Protein AF-A0A1S3X161-F1 (afdb_monomer)

pLDDT: mean 75.36, std 17.98, range [30.59, 94.25]

Foldseek 3Di:
DPVVVVVVVPDDDDDDPPCCVVVVVLVVQVVVLVVLLVLLLVLQLVLCCVPDPPDDPVRSVVSNVVSVCVSVVVVVVLLVPQQQPPFADAPALVVLLCLLQVLLVVLLCCVPPDPDDVSVLSNSLSVSSVVLSSCVSNSVHPVQGPVSSVLSSVLSVCLNPDDPPVVSNVVSSVVSNVVSVVCSVPDDDDDTDDRPVVVVVVPDDD

Mean predicted aligned error: 11.26 Å

Structure (mmCIF, N/CA/C/O backbone):
data_AF-A0A1S3X161-F1
#
_entry.id   AF-A0A1S3X161-F1
#
loop_
_atom_site.group_PDB
_atom_site.id
_atom_site.type_symbol
_atom_site.label_atom_id
_atom_site.label_alt_id
_atom_site.label_comp_id
_atom_site.label_asym_id
_atom_site.label_entity_id
_atom_site.label_seq_id
_atom_site.pdbx_PDB_ins_code
_atom_site.Cartn_x
_atom_site.Cartn_y
_atom_site.Cartn_z
_atom_site.occupancy
_atom_site.B_iso_or_equiv
_atom_site.auth_seq_id
_atom_site.auth_comp_id
_atom_site.auth_asym_id
_atom_site.auth_atom_id
_atom_site.pdbx_PDB_model_num
ATOM 1 N N . MET A 1 1 ? 29.535 29.433 -10.823 1.00 41.53 1 MET A N 1
ATOM 2 C CA . MET A 1 1 ? 29.197 28.005 -11.031 1.00 41.53 1 MET A CA 1
ATOM 3 C C . MET A 1 1 ? 28.028 27.567 -10.133 1.00 41.53 1 MET A C 1
ATOM 5 O O . MET A 1 1 ? 28.176 26.655 -9.339 1.00 41.53 1 MET A O 1
ATOM 9 N N . ALA A 1 2 ? 26.859 28.208 -10.240 1.00 42.84 2 ALA A N 1
ATOM 10 C CA . ALA A 1 2 ? 25.646 27.792 -9.507 1.00 42.84 2 ALA A CA 1
ATOM 11 C C . ALA A 1 2 ? 24.353 27.949 -10.335 1.00 42.84 2 ALA A C 1
ATOM 13 O O . ALA A 1 2 ? 23.351 27.307 -10.055 1.00 42.84 2 ALA A O 1
ATOM 14 N N . VAL A 1 3 ? 24.389 28.734 -11.419 1.00 33.84 3 VAL A N 1
ATOM 15 C CA . VAL A 1 3 ? 23.220 28.986 -12.283 1.00 33.84 3 VAL A CA 1
ATOM 16 C C . VAL A 1 3 ? 22.979 27.852 -13.297 1.00 33.84 3 VAL A C 1
ATOM 18 O O . VAL A 1 3 ? 21.854 27.638 -13.737 1.00 33.84 3 VAL A O 1
ATOM 21 N N . VAL A 1 4 ? 24.003 27.050 -13.617 1.00 39.00 4 VAL A N 1
ATOM 22 C CA . VAL A 1 4 ? 23.892 25.947 -14.595 1.00 39.00 4 VAL A CA 1
ATOM 23 C C . VAL A 1 4 ? 23.071 24.760 -14.056 1.00 39.00 4 VAL A C 1
ATOM 25 O O . VAL A 1 4 ? 22.460 24.041 -14.843 1.00 39.00 4 VAL A O 1
ATOM 28 N N . SER A 1 5 ? 22.976 24.579 -12.731 1.00 45.62 5 SER A N 1
ATOM 29 C CA . SER A 1 5 ? 22.183 23.485 -12.138 1.00 45.62 5 SER A CA 1
ATOM 30 C C . SER A 1 5 ? 20.674 23.718 -12.193 1.00 45.62 5 SER A C 1
ATOM 32 O O . SER A 1 5 ? 19.928 22.755 -12.325 1.00 45.62 5 SER A O 1
ATOM 34 N N . ILE A 1 6 ? 20.206 24.970 -12.164 1.00 40.47 6 ILE A N 1
ATOM 35 C CA . ILE A 1 6 ? 18.762 25.259 -12.219 1.00 40.47 6 ILE A CA 1
ATOM 36 C C . ILE A 1 6 ? 18.231 25.085 -13.651 1.00 40.47 6 ILE A C 1
ATOM 38 O O . ILE A 1 6 ? 17.115 24.621 -13.851 1.00 40.47 6 ILE A O 1
ATOM 42 N N . LEU A 1 7 ? 19.056 25.342 -14.671 1.00 31.25 7 LEU A N 1
ATOM 43 C CA . LEU A 1 7 ? 18.681 25.111 -16.071 1.00 31.25 7 LEU A CA 1
ATOM 44 C C . LEU A 1 7 ? 18.648 23.626 -16.471 1.00 31.25 7 LEU A C 1
ATOM 46 O O . LEU A 1 7 ? 17.939 23.273 -17.413 1.00 31.25 7 LEU A O 1
ATOM 50 N N . LYS A 1 8 ? 19.336 22.736 -15.741 1.00 36.00 8 LYS A N 1
ATOM 51 C CA . LYS A 1 8 ? 19.140 21.281 -15.892 1.00 36.00 8 LYS A CA 1
ATOM 52 C C . LYS A 1 8 ? 17.792 20.803 -15.342 1.00 36.00 8 LYS A C 1
ATOM 54 O O . LYS A 1 8 ? 17.319 19.762 -15.780 1.00 36.00 8 LYS A O 1
ATOM 59 N N . LEU A 1 9 ? 17.153 21.585 -14.470 1.00 38.16 9 LEU A N 1
ATOM 60 C CA . LEU A 1 9 ? 15.818 21.312 -13.933 1.00 38.16 9 LEU A CA 1
ATOM 61 C C . LEU A 1 9 ? 14.691 21.554 -14.965 1.00 38.16 9 LEU A C 1
ATOM 63 O O . LEU A 1 9 ? 13.558 21.157 -14.724 1.00 38.16 9 LEU A O 1
ATOM 67 N N . ILE A 1 10 ? 14.982 22.207 -16.106 1.00 39.59 10 ILE A N 1
ATOM 68 C CA . ILE A 1 10 ? 13.979 22.662 -17.099 1.00 39.59 10 ILE A CA 1
ATOM 69 C C . ILE A 1 10 ? 14.209 22.035 -18.494 1.00 39.59 10 ILE A C 1
ATOM 71 O O . ILE A 1 10 ? 13.703 22.521 -19.505 1.00 39.59 10 ILE A O 1
ATOM 75 N N . ARG A 1 11 ? 14.955 20.927 -18.616 1.00 33.88 11 ARG A N 1
ATOM 76 C CA . ARG A 1 11 ? 14.995 20.197 -19.899 1.00 33.88 11 ARG A CA 1
ATOM 77 C C . ARG A 1 11 ? 13.694 19.417 -20.106 1.00 33.88 11 ARG A C 1
ATOM 79 O O . ARG A 1 11 ? 13.586 18.254 -19.735 1.00 33.88 11 ARG A O 1
ATOM 86 N N . LEU A 1 12 ? 12.727 20.066 -20.759 1.00 39.22 12 LEU A N 1
ATOM 87 C CA . LEU A 1 12 ? 11.676 19.376 -21.509 1.00 39.22 12 LEU A CA 1
ATOM 88 C C . LEU A 1 12 ? 12.329 18.365 -22.476 1.00 39.22 12 LEU A C 1
ATOM 90 O O . LEU A 1 12 ? 13.281 18.732 -23.174 1.00 39.22 12 LEU A O 1
ATOM 94 N N . PRO A 1 13 ? 11.843 17.113 -22.551 1.00 39.88 13 PRO A N 1
ATOM 95 C CA . PRO A 1 13 ? 12.455 16.086 -23.384 1.00 39.88 13 PRO A CA 1
ATOM 96 C C . PRO A 1 13 ? 12.157 16.349 -24.867 1.00 39.88 13 PRO A C 1
ATOM 98 O O . PRO A 1 13 ? 11.077 16.047 -25.377 1.00 39.88 13 PRO A O 1
ATOM 101 N N . GLY A 1 14 ? 13.143 16.921 -25.559 1.00 35.44 14 GLY A N 1
ATOM 102 C CA . GLY A 1 14 ? 13.188 17.055 -27.010 1.00 35.44 14 GLY A CA 1
ATOM 103 C C . GLY A 1 14 ? 13.829 15.837 -27.686 1.00 35.44 14 GLY A C 1
ATOM 104 O O . GLY A 1 14 ? 14.977 15.513 -27.410 1.00 35.44 14 GLY A O 1
ATOM 105 N N . LEU A 1 15 ? 13.037 15.223 -28.571 1.00 35.72 15 LEU A N 1
ATOM 106 C CA . LEU A 1 15 ? 13.361 14.425 -29.768 1.00 35.72 15 LEU A CA 1
ATOM 107 C C . LEU A 1 15 ? 14.459 13.338 -29.713 1.00 35.72 15 LEU A C 1
ATOM 109 O O . LEU A 1 15 ? 15.589 13.565 -30.123 1.00 35.72 15 LEU A O 1
ATOM 113 N N . CYS A 1 16 ? 14.036 12.106 -29.409 1.00 31.47 16 CYS A N 1
ATOM 114 C CA . CYS A 1 16 ? 14.533 10.879 -30.053 1.00 31.47 16 CYS A CA 1
ATOM 115 C C . CYS A 1 16 ? 13.341 9.918 -30.211 1.00 31.47 16 CYS A C 1
ATOM 117 O O . CYS A 1 16 ? 12.809 9.390 -29.237 1.00 31.47 16 CYS A O 1
ATOM 119 N N . THR A 1 17 ? 12.852 9.758 -31.438 1.00 30.59 17 THR A N 1
ATOM 120 C CA . THR A 1 17 ? 11.472 9.337 -31.739 1.00 30.59 17 THR A CA 1
ATOM 121 C C . THR A 1 17 ? 11.192 7.828 -31.693 1.00 30.59 17 THR A C 1
ATOM 123 O O . THR A 1 17 ? 10.036 7.449 -31.853 1.00 30.59 17 THR A O 1
ATOM 126 N N . CYS A 1 18 ? 12.176 6.968 -31.398 1.00 36.06 18 CYS A N 1
ATOM 127 C CA . CYS A 1 18 ? 11.936 5.525 -31.195 1.00 36.06 18 CYS A CA 1
ATOM 128 C C . CYS A 1 18 ? 11.876 5.083 -29.719 1.00 36.06 18 CYS A C 1
ATOM 130 O O . CYS A 1 18 ? 11.116 4.170 -29.417 1.00 36.06 18 CYS A O 1
ATOM 132 N N . SER A 1 19 ? 12.584 5.732 -28.778 1.00 38.78 19 SER A N 1
ATOM 133 C CA . SER A 1 19 ? 12.507 5.378 -27.338 1.00 38.78 19 SER A CA 1
ATOM 134 C C . SER A 1 19 ? 11.464 6.195 -26.558 1.00 38.78 19 SER A C 1
ATOM 136 O O . SER A 1 19 ? 11.058 5.832 -25.454 1.00 38.78 19 SER A O 1
ATOM 138 N N . GLN A 1 20 ? 10.964 7.282 -27.154 1.00 36.41 20 GLN A N 1
ATOM 139 C CA . GLN A 1 20 ? 9.992 8.180 -26.530 1.00 36.41 20 GLN A CA 1
ATOM 140 C C . GLN A 1 20 ? 8.633 7.539 -26.230 1.00 36.41 20 GLN A C 1
ATOM 142 O O . GLN A 1 20 ? 7.954 8.018 -25.325 1.00 36.41 20 GLN A O 1
ATOM 147 N N . SER A 1 21 ? 8.214 6.494 -26.949 1.00 36.19 21 SER A N 1
ATOM 148 C CA . SER A 1 21 ? 6.925 5.829 -26.712 1.00 36.19 21 SER A CA 1
ATOM 149 C C . SER A 1 21 ? 6.938 5.012 -25.417 1.00 36.19 21 SER A C 1
ATOM 151 O O . SER A 1 21 ? 6.052 5.196 -24.586 1.00 36.19 21 SER A O 1
ATOM 153 N N . ALA A 1 22 ? 7.973 4.196 -25.200 1.00 44.75 22 ALA A N 1
ATOM 154 C CA . ALA A 1 22 ? 8.164 3.421 -23.974 1.00 44.75 22 ALA A CA 1
ATOM 155 C C . ALA A 1 22 ? 8.434 4.331 -22.765 1.00 44.75 22 ALA A C 1
ATOM 157 O O . ALA A 1 22 ? 7.803 4.177 -21.722 1.00 44.75 22 ALA A O 1
ATOM 158 N N . VAL A 1 23 ? 9.287 5.352 -22.928 1.00 45.88 23 VAL A N 1
ATOM 159 C CA . VAL A 1 23 ? 9.572 6.330 -21.865 1.00 45.88 23 VAL A CA 1
ATOM 160 C C . VAL A 1 23 ? 8.328 7.160 -21.515 1.00 45.88 23 VAL A C 1
ATOM 162 O O . VAL A 1 23 ? 8.064 7.378 -20.337 1.00 45.88 23 VAL A O 1
ATOM 165 N N . ARG A 1 24 ? 7.502 7.580 -22.489 1.00 37.00 24 ARG A N 1
ATOM 166 C CA . ARG A 1 24 ? 6.223 8.264 -22.194 1.00 37.00 24 ARG A CA 1
ATOM 167 C C . ARG A 1 24 ? 5.199 7.359 -21.521 1.00 37.00 24 ARG A C 1
ATOM 169 O O . ARG A 1 24 ? 4.431 7.868 -20.713 1.00 37.00 24 ARG A O 1
ATOM 176 N N . LEU A 1 25 ? 5.155 6.068 -21.851 1.00 47.28 25 LEU A N 1
ATOM 177 C CA . LEU A 1 25 ? 4.238 5.119 -21.213 1.00 47.28 25 LEU A CA 1
ATOM 178 C C . LEU A 1 25 ? 4.600 4.902 -19.740 1.00 47.28 25 LEU A C 1
ATOM 180 O O . LEU A 1 25 ? 3.715 4.964 -18.893 1.00 47.28 25 LEU A O 1
ATOM 184 N N . ILE A 1 26 ? 5.893 4.756 -19.435 1.00 54.56 26 ILE A N 1
ATOM 185 C CA . ILE A 1 26 ? 6.402 4.628 -18.061 1.00 54.56 26 ILE A CA 1
ATOM 186 C C . ILE A 1 26 ? 6.143 5.923 -17.271 1.00 54.56 26 ILE A C 1
ATOM 188 O O . ILE A 1 26 ? 5.550 5.889 -16.199 1.00 54.56 26 ILE A O 1
ATOM 192 N N . VAL A 1 27 ? 6.475 7.090 -17.842 1.00 50.91 27 VAL A N 1
ATOM 193 C CA . VAL A 1 27 ? 6.237 8.401 -17.201 1.00 50.91 27 VAL A CA 1
ATOM 194 C C . VAL A 1 27 ? 4.738 8.709 -17.037 1.00 50.91 27 VAL A C 1
ATOM 196 O O . VAL A 1 27 ? 4.346 9.412 -16.106 1.00 50.91 27 VAL A O 1
ATOM 199 N N . GLY A 1 28 ? 3.888 8.199 -17.932 1.00 55.50 28 GLY A N 1
ATOM 200 C CA . GLY A 1 28 ? 2.434 8.333 -17.850 1.00 55.50 28 GLY A CA 1
ATOM 201 C C . GLY A 1 28 ? 1.804 7.461 -16.762 1.00 55.50 28 GLY A C 1
ATOM 202 O O . GLY A 1 28 ? 0.867 7.910 -16.099 1.00 55.50 28 GLY A O 1
ATOM 203 N N . ASP A 1 29 ? 2.325 6.249 -16.550 1.00 67.06 29 ASP A N 1
ATOM 204 C CA . ASP A 1 29 ? 1.911 5.379 -15.444 1.00 67.06 29 ASP A CA 1
ATOM 205 C C . ASP A 1 29 ? 2.379 5.944 -14.091 1.00 67.06 29 ASP A C 1
ATOM 207 O O . ASP A 1 29 ? 1.586 6.035 -13.151 1.00 67.06 29 ASP A O 1
ATOM 211 N N . ASP A 1 30 ? 3.608 6.470 -14.021 1.00 74.06 30 ASP A N 1
ATOM 212 C CA . ASP A 1 30 ? 4.175 7.105 -12.821 1.00 74.06 30 ASP A CA 1
ATOM 213 C C . ASP A 1 30 ? 3.287 8.208 -12.233 1.00 74.06 30 ASP A C 1
ATOM 215 O O . ASP A 1 30 ? 3.225 8.369 -11.014 1.00 74.06 30 ASP A O 1
ATOM 219 N N . TRP A 1 31 ? 2.587 8.982 -13.071 1.00 78.56 31 TRP A N 1
ATOM 220 C CA . TRP A 1 31 ? 1.690 10.034 -12.583 1.00 78.56 31 TRP A CA 1
ATOM 221 C C . TRP A 1 31 ? 0.529 9.466 -11.761 1.00 78.56 31 TRP A C 1
ATOM 223 O O . TRP A 1 31 ? 0.136 10.047 -10.748 1.00 78.56 31 TRP A O 1
ATOM 233 N N . ARG A 1 32 ? -0.016 8.311 -12.160 1.00 82.75 32 ARG A N 1
ATOM 234 C CA . ARG A 1 32 ? -1.094 7.654 -11.409 1.00 82.75 32 ARG A CA 1
ATOM 235 C C . ARG A 1 32 ? -0.573 7.144 -10.075 1.00 82.75 32 ARG A C 1
ATOM 237 O O . ARG A 1 32 ? -1.196 7.402 -9.051 1.00 82.75 32 ARG A O 1
ATOM 244 N N . TRP A 1 33 ? 0.593 6.508 -10.071 1.00 83.62 33 TRP A N 1
ATOM 245 C CA . TRP A 1 33 ? 1.253 6.069 -8.843 1.00 83.62 33 TRP A CA 1
ATOM 246 C C . TRP A 1 33 ? 1.617 7.233 -7.916 1.00 83.62 33 TRP A C 1
ATOM 248 O O . TRP A 1 33 ? 1.470 7.126 -6.700 1.00 83.62 33 TRP A O 1
ATOM 258 N N . PHE A 1 34 ? 1.994 8.381 -8.480 1.00 83.38 34 PHE A N 1
ATOM 259 C CA . PHE A 1 34 ? 2.215 9.610 -7.726 1.00 83.38 34 PHE A CA 1
ATOM 260 C C . PHE A 1 34 ? 0.933 10.111 -7.045 1.00 83.38 34 PHE A C 1
ATOM 262 O O . PHE A 1 34 ? 0.973 10.501 -5.882 1.00 83.38 34 PHE A O 1
ATOM 269 N N . LEU A 1 35 ? -0.221 10.061 -7.720 1.00 86.94 35 LEU A N 1
ATOM 270 C CA . LEU A 1 35 ? -1.507 10.397 -7.094 1.00 86.94 35 LEU A CA 1
ATOM 271 C C . LEU A 1 35 ? -1.898 9.392 -6.001 1.00 86.94 35 LEU A C 1
ATOM 273 O O . LEU A 1 35 ? -2.424 9.776 -4.959 1.00 86.94 35 LEU A O 1
ATOM 277 N N . LEU A 1 36 ? -1.613 8.106 -6.199 1.00 87.62 36 LEU A N 1
ATOM 278 C CA . LEU A 1 36 ? -1.881 7.082 -5.189 1.00 87.62 36 LEU A CA 1
ATOM 279 C C . LEU A 1 36 ? -0.983 7.210 -3.954 1.00 87.62 36 LEU A C 1
ATOM 281 O O . LEU A 1 36 ? -1.380 6.772 -2.877 1.00 87.62 36 LEU A O 1
ATOM 285 N N . ASN A 1 37 ? 0.171 7.874 -4.067 1.00 87.00 37 ASN A N 1
ATOM 286 C CA . ASN A 1 37 ? 1.073 8.167 -2.947 1.00 87.00 37 ASN A CA 1
ATOM 287 C C . ASN A 1 37 ? 0.445 9.035 -1.853 1.00 87.00 37 ASN A C 1
ATOM 289 O O . ASN A 1 37 ? 0.951 9.084 -0.732 1.00 87.00 37 ASN A O 1
ATOM 293 N N . PHE A 1 38 ? -0.677 9.691 -2.139 1.00 89.38 38 PHE A N 1
ATOM 294 C CA . PHE A 1 38 ? -1.432 10.366 -1.098 1.00 89.38 38 PHE A CA 1
ATOM 295 C C . PHE A 1 38 ? -2.141 9.376 -0.165 1.00 89.38 38 PHE A C 1
ATOM 297 O O . PHE A 1 38 ? -2.328 9.711 0.997 1.00 89.38 38 PHE A O 1
ATOM 304 N N . ILE A 1 39 ? -2.494 8.160 -0.606 1.00 91.19 39 ILE A N 1
ATOM 305 C CA . ILE A 1 39 ? -3.251 7.193 0.212 1.00 91.19 39 ILE A CA 1
ATOM 306 C C . ILE A 1 39 ? -2.536 6.882 1.533 1.00 91.19 39 ILE A C 1
ATOM 308 O O . ILE A 1 39 ? -3.168 7.056 2.578 1.00 91.19 39 ILE A O 1
ATOM 312 N N . PRO A 1 40 ? -1.245 6.493 1.558 1.00 91.56 40 PRO A N 1
ATOM 313 C CA . PRO A 1 40 ? -0.574 6.251 2.828 1.00 91.56 40 PRO A CA 1
ATOM 314 C C . PRO A 1 40 ? -0.452 7.501 3.697 1.00 91.56 40 PRO A C 1
ATOM 316 O O . PRO A 1 40 ? -0.615 7.410 4.910 1.00 91.56 40 PRO A O 1
ATOM 319 N N . LEU A 1 41 ? -0.231 8.672 3.091 1.00 91.12 41 LEU A N 1
ATOM 320 C CA . LEU A 1 41 ? -0.171 9.941 3.816 1.00 91.12 41 LEU A CA 1
ATOM 321 C C . LEU A 1 41 ? -1.508 10.267 4.503 1.00 91.12 41 LEU A C 1
ATOM 323 O O . LEU A 1 41 ? -1.524 10.594 5.687 1.00 91.12 41 LEU A O 1
ATOM 327 N N . TRP A 1 42 ? -2.631 10.106 3.796 1.00 92.56 42 TRP A N 1
ATOM 328 C CA . TRP A 1 42 ? -3.974 10.255 4.363 1.00 92.56 42 TRP A CA 1
ATOM 329 C C . TRP A 1 42 ? -4.241 9.237 5.471 1.00 92.56 42 TRP A C 1
ATOM 331 O O . TRP A 1 42 ? -4.822 9.598 6.491 1.00 92.56 42 TRP A O 1
ATOM 341 N N . CYS A 1 43 ? -3.792 7.988 5.304 1.00 93.69 43 CYS A N 1
ATOM 342 C CA . CYS A 1 43 ? -3.924 6.968 6.342 1.00 93.69 43 CYS A CA 1
ATOM 343 C C . CYS A 1 43 ? -3.162 7.377 7.608 1.00 93.69 43 CYS A C 1
ATOM 345 O O . CYS A 1 43 ? -3.738 7.357 8.689 1.00 93.69 43 CYS A O 1
ATOM 347 N N . ILE A 1 44 ? -1.910 7.826 7.480 1.00 91.38 44 ILE A N 1
ATOM 348 C CA . ILE A 1 44 ? -1.114 8.328 8.608 1.00 91.38 44 ILE A CA 1
ATOM 349 C C . ILE A 1 44 ? -1.853 9.47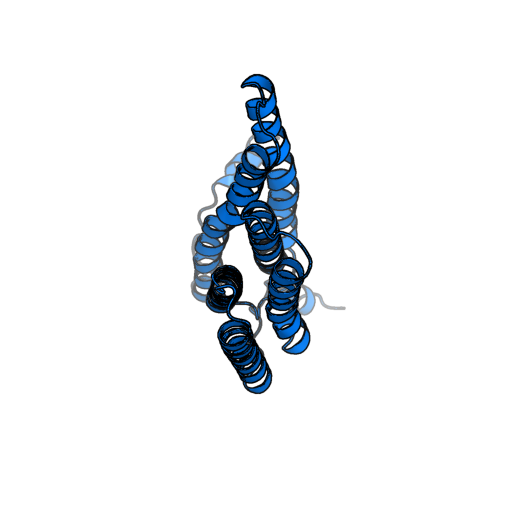3 9.314 1.00 91.38 44 ILE A C 1
ATOM 351 O O . ILE A 1 44 ? -2.037 9.436 10.526 1.00 91.38 44 ILE A O 1
ATOM 355 N N . TRP A 1 45 ? -2.358 10.452 8.564 1.00 92.62 45 TRP A N 1
ATOM 356 C CA . TRP A 1 45 ? -3.118 11.565 9.134 1.00 92.62 45 TRP A CA 1
ATOM 357 C C . TRP A 1 45 ? -4.399 11.133 9.850 1.00 92.62 45 TRP A C 1
ATOM 359 O O . TRP A 1 45 ? -4.724 11.698 10.888 1.00 92.62 45 TRP A O 1
ATOM 369 N N . ALA A 1 46 ? -5.111 10.137 9.322 1.00 91.75 46 ALA A N 1
ATOM 370 C CA . ALA A 1 46 ? -6.358 9.645 9.897 1.00 91.75 46 ALA A CA 1
ATOM 371 C C . ALA A 1 46 ? -6.151 8.796 11.162 1.00 91.75 46 ALA A C 1
ATOM 373 O O . ALA A 1 46 ? -7.010 8.801 12.036 1.00 91.75 46 ALA A O 1
ATOM 374 N N . VAL A 1 47 ? -5.017 8.102 11.307 1.00 90.88 47 VAL A N 1
ATOM 375 C CA . VAL A 1 47 ? -4.733 7.261 12.487 1.00 90.88 47 VAL A CA 1
ATOM 376 C C . VAL A 1 47 ? -4.700 8.082 13.773 1.00 90.88 47 VAL A C 1
ATOM 378 O O . VAL A 1 47 ? -5.257 7.666 14.784 1.00 90.88 47 VAL A O 1
ATOM 381 N N . PHE A 1 48 ? -4.082 9.260 13.752 1.00 89.44 48 PHE A N 1
ATOM 382 C CA . PHE A 1 48 ? -3.921 10.072 14.957 1.00 89.44 48 PHE A CA 1
ATOM 383 C C . PHE A 1 48 ? -5.239 10.483 15.633 1.00 89.44 48 PHE A C 1
ATOM 385 O O . PHE A 1 48 ? -5.392 10.161 16.809 1.00 89.44 48 PHE A O 1
ATOM 392 N N . PRO A 1 49 ? -6.216 11.111 14.947 1.00 89.00 49 PRO A N 1
ATOM 393 C CA . PRO A 1 49 ? -7.501 11.437 15.563 1.00 89.00 49 PRO A CA 1
ATOM 394 C C . PRO A 1 49 ? -8.336 10.206 15.942 1.00 89.00 49 PRO A C 1
ATOM 396 O O . PRO A 1 49 ? -9.244 10.343 16.751 1.00 89.00 49 PRO A O 1
ATOM 399 N N . ILE A 1 50 ? -8.061 9.021 15.378 1.00 87.94 50 ILE A N 1
ATOM 400 C CA . ILE A 1 50 ? -8.775 7.785 15.740 1.00 87.94 50 ILE A CA 1
ATOM 401 C C . ILE A 1 50 ? -8.276 7.212 17.075 1.00 87.94 50 ILE A C 1
ATOM 403 O O . ILE A 1 50 ? -9.068 6.653 17.826 1.00 87.94 50 ILE A O 1
ATOM 407 N N . PHE A 1 51 ? -6.977 7.316 17.367 1.00 86.88 51 PHE A N 1
ATOM 408 C CA . PHE A 1 51 ? -6.383 6.727 18.576 1.00 86.88 51 PHE A CA 1
ATOM 409 C C . PHE A 1 51 ? -6.107 7.732 19.697 1.00 86.88 51 PHE A C 1
ATOM 411 O O . PHE A 1 51 ? -5.919 7.321 20.840 1.00 86.88 51 PHE A O 1
ATOM 418 N N . VAL A 1 52 ? -6.031 9.027 19.387 1.00 87.62 52 VAL A N 1
ATOM 419 C CA . VAL A 1 52 ? -5.727 10.077 20.362 1.00 87.62 52 VAL A CA 1
ATOM 420 C C . VAL A 1 52 ? -6.939 10.983 20.514 1.00 87.62 52 VAL A C 1
ATOM 422 O O . VAL A 1 52 ? -7.106 11.964 19.786 1.00 87.62 52 VAL A O 1
ATOM 425 N N . GLU A 1 53 ? -7.775 10.644 21.488 1.00 83.75 53 GLU A N 1
ATOM 426 C CA . GLU A 1 53 ? -8.872 11.497 21.935 1.00 83.75 53 GLU A CA 1
ATOM 427 C C . GLU A 1 53 ? -8.307 12.742 22.654 1.00 83.75 53 GLU A C 1
ATOM 429 O O . GLU A 1 53 ? -7.246 12.694 23.279 1.00 83.75 53 GLU A O 1
ATOM 434 N N . ASP A 1 54 ? -8.984 13.884 22.514 1.00 85.25 54 ASP A N 1
ATOM 435 C CA . ASP A 1 54 ? -8.660 15.157 23.185 1.00 85.25 54 ASP A CA 1
ATOM 436 C C . ASP A 1 54 ? -7.279 15.780 22.891 1.00 85.25 54 ASP A C 1
ATOM 438 O O . ASP A 1 54 ? -6.768 16.616 23.647 1.00 85.25 54 ASP A O 1
ATOM 442 N N . ALA A 1 55 ? -6.666 15.452 21.750 1.00 86.62 55 ALA A N 1
ATOM 443 C CA . ALA A 1 55 ? -5.459 16.141 21.307 1.00 86.62 55 ALA A CA 1
ATOM 444 C C . ALA A 1 55 ? -5.722 17.640 21.054 1.00 86.62 55 ALA A C 1
ATOM 446 O O . ALA A 1 55 ? -6.533 18.027 20.212 1.00 86.62 55 ALA A O 1
ATOM 447 N N . GLY A 1 56 ? -4.968 18.506 21.736 1.00 90.69 56 GLY A N 1
ATOM 448 C CA . GLY A 1 56 ? -4.996 19.945 21.476 1.00 90.69 56 GLY A CA 1
ATOM 449 C C . GLY A 1 56 ? -4.534 20.300 20.049 1.00 90.69 56 GLY A C 1
ATOM 450 O O . GLY A 1 56 ? -3.770 19.552 19.430 1.00 90.69 56 GLY A O 1
ATOM 451 N N . PRO A 1 57 ? -4.911 21.483 19.529 1.00 90.12 57 PRO A N 1
ATOM 452 C CA . PRO A 1 57 ? -4.630 21.881 18.145 1.00 90.12 57 PRO A CA 1
ATOM 453 C C . PRO A 1 57 ? -3.130 21.941 17.826 1.00 90.12 57 PRO A C 1
ATOM 455 O O . PRO A 1 57 ? -2.723 21.640 16.707 1.00 90.12 57 PRO A O 1
ATOM 458 N N . VAL A 1 58 ? -2.294 22.282 18.812 1.00 92.19 58 VAL A N 1
ATOM 459 C CA . VAL A 1 58 ? -0.829 22.301 18.662 1.00 92.19 58 VAL A CA 1
ATOM 460 C C . VAL A 1 58 ? -0.269 20.888 18.491 1.00 92.19 58 VAL A C 1
ATOM 462 O O . VAL A 1 58 ? 0.600 20.682 17.648 1.00 92.19 58 VAL A O 1
ATOM 465 N N . THR A 1 59 ? -0.777 19.915 19.250 1.00 91.38 59 THR A N 1
ATOM 466 C CA . THR A 1 59 ? -0.366 18.505 19.158 1.00 91.38 59 THR A CA 1
ATOM 467 C C . THR A 1 59 ? -0.798 17.895 17.830 1.00 91.38 59 THR A C 1
ATOM 469 O O . THR A 1 59 ? -0.032 17.178 17.195 1.00 91.38 59 THR A O 1
ATOM 472 N N . PHE A 1 60 ? -2.004 18.229 17.372 1.00 89.50 60 PHE A N 1
ATOM 473 C CA . PHE A 1 60 ? -2.479 17.826 16.054 1.00 89.50 60 PHE A CA 1
ATOM 474 C C . PHE A 1 60 ? -1.579 18.415 14.963 1.00 89.50 60 PHE A C 1
ATOM 476 O O . PHE A 1 60 ? -0.997 17.690 14.166 1.00 89.50 60 PHE A O 1
ATOM 483 N N . PHE A 1 61 ? -1.358 19.729 14.975 1.00 91.06 61 PHE A N 1
ATOM 484 C CA . PHE A 1 61 ? -0.524 20.387 13.973 1.00 91.06 61 PHE A CA 1
ATOM 485 C C . PHE A 1 61 ? 0.920 19.857 13.951 1.00 91.06 61 PHE A C 1
ATOM 487 O O . PHE A 1 61 ? 1.474 19.612 12.877 1.00 91.06 61 PHE A O 1
ATOM 494 N N . SER A 1 62 ? 1.521 19.621 15.122 1.00 92.44 62 SER A N 1
ATOM 495 C CA . SER A 1 62 ? 2.866 19.048 15.211 1.00 92.44 62 SER A CA 1
ATOM 496 C C . SER A 1 62 ? 2.909 17.618 14.674 1.00 92.44 62 SER A C 1
ATOM 498 O O . SER A 1 62 ? 3.825 17.293 13.917 1.00 92.44 62 SER A O 1
ATOM 500 N N . TYR A 1 63 ? 1.895 16.795 14.964 1.00 92.69 63 TYR A N 1
ATOM 501 C CA . TYR A 1 63 ? 1.767 15.457 14.394 1.00 92.69 63 TYR A CA 1
ATOM 502 C C . TYR A 1 63 ? 1.708 15.496 12.865 1.00 92.69 63 TYR A C 1
ATOM 504 O O . TYR A 1 63 ? 2.458 14.773 12.209 1.00 92.69 63 TYR A O 1
ATOM 512 N N . TYR A 1 64 ? 0.877 16.362 12.279 1.00 92.19 64 TYR A N 1
ATOM 513 C CA . TYR A 1 64 ? 0.759 16.482 10.822 1.00 92.19 64 TYR A CA 1
ATOM 514 C C . TYR A 1 64 ? 2.083 16.876 10.177 1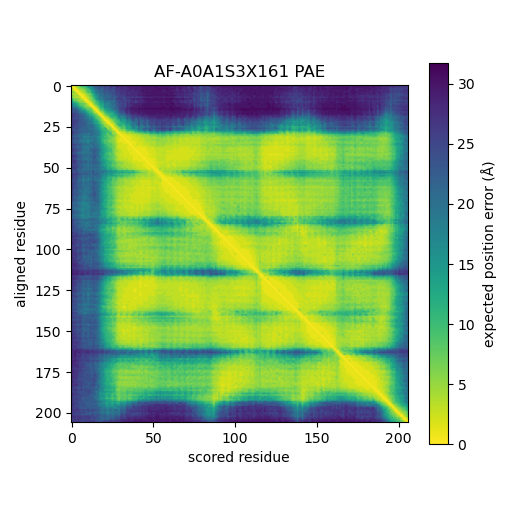.00 92.19 64 TYR A C 1
ATOM 516 O O . TYR A 1 64 ? 2.492 16.256 9.197 1.00 92.19 64 TYR A O 1
ATOM 524 N N . ILE A 1 65 ? 2.788 17.864 10.733 1.00 93.94 65 ILE A N 1
ATOM 525 C CA . ILE A 1 65 ? 4.091 18.277 10.203 1.00 93.94 65 ILE A CA 1
ATOM 526 C C . ILE A 1 65 ? 5.094 17.130 10.303 1.00 93.94 65 ILE A C 1
ATOM 528 O O . ILE A 1 65 ? 5.726 16.785 9.303 1.00 93.94 65 ILE A O 1
ATOM 532 N N . VAL A 1 66 ? 5.253 16.534 11.486 1.00 94.25 66 VAL A N 1
ATOM 533 C CA . VAL A 1 66 ? 6.265 15.494 11.715 1.00 94.25 66 VAL A CA 1
ATOM 534 C C . VAL A 1 66 ? 5.987 14.277 10.842 1.00 94.25 66 VAL A C 1
ATOM 536 O O . VAL A 1 66 ? 6.883 13.819 10.139 1.00 94.25 66 VAL A O 1
ATOM 539 N N . SER A 1 67 ? 4.747 13.792 10.825 1.00 92.38 67 SER A N 1
ATOM 540 C CA . SER A 1 67 ? 4.352 12.618 10.046 1.00 92.38 67 SER A CA 1
ATOM 541 C C . SER A 1 67 ? 4.476 12.837 8.536 1.00 92.38 67 SER A C 1
ATOM 543 O O . SER A 1 67 ? 4.990 11.970 7.830 1.00 92.38 67 SER A O 1
ATOM 545 N N . THR A 1 68 ? 4.111 14.024 8.039 1.00 92.06 68 THR A N 1
ATOM 546 C CA . THR A 1 68 ? 4.280 14.382 6.623 1.00 92.06 68 THR A CA 1
ATOM 547 C C . THR A 1 68 ? 5.750 14.387 6.231 1.00 92.06 68 THR A C 1
ATOM 549 O O . THR A 1 68 ? 6.115 13.797 5.220 1.00 92.06 68 THR A O 1
ATOM 552 N N . ASN A 1 69 ? 6.621 15.001 7.035 1.00 90.94 69 ASN A N 1
ATOM 553 C CA . ASN A 1 69 ? 8.056 15.008 6.750 1.00 90.94 69 ASN A CA 1
ATOM 554 C C . ASN A 1 69 ? 8.660 13.600 6.848 1.00 90.94 69 ASN A C 1
ATOM 556 O O . ASN A 1 69 ? 9.428 13.203 5.974 1.00 90.94 69 ASN A O 1
ATOM 560 N N . ALA A 1 70 ? 8.272 12.827 7.864 1.00 91.00 70 ALA A N 1
ATOM 561 C CA . ALA A 1 70 ? 8.726 11.453 8.048 1.00 91.00 70 ALA A CA 1
ATOM 562 C C . ALA A 1 70 ? 8.336 10.543 6.874 1.00 91.00 70 ALA A C 1
ATOM 564 O O . ALA A 1 70 ? 9.090 9.633 6.546 1.00 91.00 70 ALA A O 1
ATOM 565 N N . TYR A 1 71 ? 7.201 10.806 6.219 1.00 90.50 71 TYR A N 1
ATOM 566 C CA . TYR A 1 71 ? 6.780 10.086 5.019 1.00 90.50 71 TYR A CA 1
ATOM 567 C C . TYR A 1 71 ? 7.452 10.606 3.740 1.00 90.50 71 TYR A C 1
ATOM 569 O O . TYR A 1 71 ? 7.960 9.831 2.927 1.00 90.50 71 TYR A O 1
ATOM 577 N N . LEU A 1 72 ? 7.479 11.930 3.557 1.00 89.19 72 LEU A N 1
ATOM 578 C CA . LEU A 1 72 ? 7.984 12.546 2.334 1.00 89.19 72 LEU A CA 1
ATOM 579 C C . LEU A 1 72 ? 9.494 12.365 2.166 1.00 89.19 72 LEU A C 1
ATOM 581 O O . LEU A 1 72 ? 9.941 12.206 1.037 1.00 89.19 72 LEU A O 1
ATOM 585 N N . ILE A 1 73 ? 10.288 12.360 3.242 1.00 89.06 73 ILE A N 1
ATOM 586 C CA . ILE A 1 73 ? 11.749 12.209 3.140 1.00 89.06 73 ILE A CA 1
ATOM 587 C C . ILE A 1 73 ? 12.136 10.862 2.489 1.00 89.06 73 ILE A C 1
ATOM 589 O O . ILE A 1 73 ? 12.832 10.886 1.468 1.00 89.06 73 ILE A O 1
ATOM 593 N N . PRO A 1 74 ? 11.688 9.691 2.995 1.00 86.56 74 PRO A N 1
ATOM 594 C CA . PRO A 1 74 ? 11.928 8.409 2.334 1.00 86.56 74 PRO A CA 1
ATOM 595 C C . PRO A 1 74 ? 11.353 8.356 0.922 1.00 86.56 74 PRO A C 1
ATOM 597 O O . PRO A 1 74 ? 12.017 7.857 0.018 1.00 86.56 74 PRO A O 1
ATOM 600 N N . TRP A 1 75 ? 10.156 8.907 0.714 1.00 85.69 75 TRP A N 1
ATOM 601 C CA . TRP A 1 75 ? 9.523 8.952 -0.601 1.00 85.69 75 TRP A CA 1
ATOM 602 C C . TRP A 1 75 ? 10.368 9.701 -1.639 1.00 85.69 75 TRP A C 1
ATOM 604 O O . TRP A 1 75 ? 10.664 9.164 -2.708 1.00 85.69 75 TRP A O 1
ATOM 614 N N . TYR A 1 76 ? 10.806 10.921 -1.313 1.00 84.50 76 TYR A N 1
ATOM 615 C CA . TYR A 1 76 ? 11.681 11.715 -2.172 1.00 84.50 76 TYR A CA 1
ATOM 616 C C . TYR A 1 76 ? 13.012 11.015 -2.409 1.00 84.50 76 TYR A C 1
ATOM 618 O O . TYR A 1 76 ? 13.496 11.017 -3.537 1.00 84.50 76 TYR A O 1
ATOM 626 N N . SER A 1 77 ? 13.582 10.390 -1.377 1.00 84.06 77 SER A N 1
ATOM 627 C CA . SER A 1 77 ? 14.809 9.604 -1.509 1.00 84.06 77 SER A CA 1
ATOM 628 C C . SER A 1 77 ? 14.631 8.466 -2.518 1.00 84.06 77 SER A C 1
ATOM 630 O O . SER A 1 77 ? 15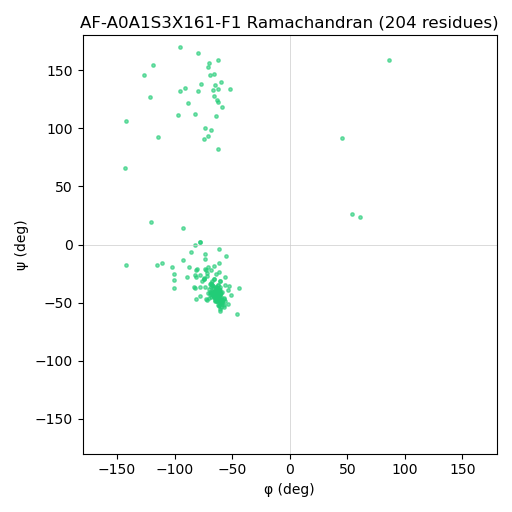.435 8.326 -3.436 1.00 84.06 77 SER A O 1
ATOM 632 N N . VAL A 1 78 ? 13.538 7.706 -2.421 1.00 83.56 78 VAL A N 1
ATOM 633 C CA . VAL A 1 78 ? 13.242 6.609 -3.351 1.00 83.56 78 VAL A CA 1
ATOM 634 C C . VAL A 1 78 ? 13.039 7.125 -4.772 1.00 83.56 78 VAL A C 1
ATOM 636 O O . VAL A 1 78 ? 13.663 6.614 -5.699 1.00 83.56 78 VAL A O 1
ATOM 639 N N . CYS A 1 79 ? 12.246 8.182 -4.950 1.00 80.19 79 CYS A N 1
ATOM 640 C CA . CYS A 1 79 ? 12.028 8.784 -6.263 1.00 80.19 79 CYS A CA 1
ATOM 641 C C . CYS A 1 79 ? 13.321 9.334 -6.875 1.00 80.19 79 CYS A C 1
ATOM 643 O O . CYS A 1 79 ? 13.519 9.227 -8.078 1.00 80.19 79 CYS A O 1
ATOM 645 N N . TYR A 1 80 ? 14.199 9.925 -6.066 1.00 77.25 80 TYR A N 1
ATOM 646 C CA . TYR A 1 80 ? 15.454 10.498 -6.539 1.00 77.25 80 TYR A CA 1
ATOM 647 C C . TYR A 1 80 ? 16.474 9.418 -6.920 1.00 77.25 80 TYR A C 1
ATOM 649 O O . TYR A 1 80 ? 17.089 9.494 -7.980 1.00 77.25 80 TYR A O 1
ATOM 657 N N . TRP A 1 81 ? 16.655 8.406 -6.067 1.00 72.88 81 TRP A N 1
ATOM 658 C CA . TRP A 1 81 ? 17.692 7.393 -6.259 1.00 72.88 81 TRP A CA 1
ATOM 659 C C . TRP A 1 81 ? 17.286 6.274 -7.208 1.00 72.88 81 TRP A C 1
ATOM 661 O O . TRP A 1 81 ? 18.133 5.777 -7.942 1.00 72.88 81 TRP A O 1
ATOM 671 N N . HIS A 1 82 ? 16.026 5.850 -7.200 1.00 70.94 82 HIS A N 1
ATOM 672 C CA . HIS A 1 82 ? 15.630 4.632 -7.903 1.00 70.94 82 HIS A CA 1
ATOM 673 C C . HIS A 1 82 ? 14.963 4.903 -9.249 1.00 70.94 82 HIS A C 1
ATOM 675 O O . HIS A 1 82 ? 15.285 4.228 -10.223 1.00 70.94 82 HIS A O 1
ATOM 681 N N . ARG A 1 83 ? 14.150 5.957 -9.364 1.00 65.56 83 ARG A N 1
ATOM 682 C CA . ARG A 1 83 ? 13.388 6.241 -10.591 1.00 65.56 83 ARG A CA 1
ATOM 683 C C . ARG A 1 83 ? 14.248 6.365 -11.853 1.00 65.56 83 ARG A C 1
ATOM 685 O O . ARG A 1 83 ? 13.808 5.987 -12.931 1.00 65.56 83 ARG A O 1
ATOM 692 N N . GLU A 1 84 ? 15.461 6.901 -11.738 1.00 62.81 84 GLU A N 1
ATOM 693 C CA . GLU A 1 84 ? 16.349 7.108 -12.894 1.00 62.81 84 GLU A CA 1
ATOM 694 C C . GLU A 1 84 ? 17.590 6.203 -12.894 1.00 62.81 84 GLU A C 1
ATOM 696 O O . GLU A 1 84 ? 18.254 6.077 -13.926 1.00 62.81 84 GLU A O 1
ATOM 701 N N . MET A 1 85 ? 17.937 5.584 -11.757 1.00 64.06 85 MET A N 1
ATOM 702 C CA . MET A 1 85 ? 19.194 4.833 -11.631 1.00 64.06 85 MET A CA 1
ATOM 703 C C . MET A 1 85 ? 19.034 3.330 -11.400 1.00 64.06 85 MET A C 1
ATOM 705 O O . MET A 1 85 ? 20.024 2.622 -11.614 1.00 64.06 85 MET A O 1
ATOM 709 N N . SER A 1 86 ? 17.867 2.822 -10.973 1.00 70.25 86 SER A N 1
ATOM 710 C CA . SER A 1 86 ? 17.692 1.383 -10.741 1.00 70.25 86 SER A CA 1
ATOM 711 C C . SER A 1 86 ? 17.070 0.666 -11.945 1.00 70.25 86 SER A C 1
ATOM 713 O O . SER A 1 86 ? 16.037 1.094 -12.465 1.00 70.25 86 SER A O 1
ATOM 715 N N . PRO A 1 87 ? 17.653 -0.468 -12.379 1.00 76.50 87 PRO A N 1
ATOM 716 C CA . PRO A 1 87 ? 17.048 -1.287 -13.418 1.00 76.50 87 PRO A CA 1
ATOM 717 C C . PRO A 1 87 ? 15.735 -1.897 -12.924 1.00 76.50 87 PRO A C 1
ATOM 719 O O . PRO A 1 87 ? 15.620 -2.265 -11.751 1.00 76.50 87 PRO A O 1
ATOM 722 N N . PHE A 1 88 ? 14.783 -2.066 -13.841 1.00 80.50 88 PHE A N 1
ATOM 723 C CA . PHE A 1 88 ? 13.536 -2.770 -13.564 1.00 80.50 88 PHE A CA 1
ATOM 724 C C . PHE A 1 88 ? 13.789 -4.230 -13.198 1.00 80.50 88 PHE A C 1
ATOM 726 O O . PHE A 1 88 ? 14.559 -4.933 -13.858 1.00 80.50 88 PHE A O 1
ATOM 733 N N . ARG A 1 89 ? 13.135 -4.680 -12.127 1.00 80.06 89 ARG A N 1
ATOM 734 C CA . ARG A 1 89 ? 13.178 -6.052 -11.626 1.00 80.06 89 ARG A CA 1
ATOM 735 C C . ARG A 1 89 ? 11.764 -6.589 -11.485 1.00 80.06 89 ARG A C 1
ATOM 737 O O . ARG A 1 89 ? 10.837 -5.856 -11.150 1.00 80.06 89 ARG A O 1
ATOM 744 N N . LEU A 1 90 ? 11.626 -7.884 -11.733 1.00 82.88 90 LEU A N 1
ATOM 745 C CA . LEU A 1 90 ? 10.402 -8.626 -11.461 1.00 82.88 90 LEU A CA 1
ATOM 746 C C . LEU A 1 90 ? 10.495 -9.198 -10.049 1.00 82.88 90 LEU A C 1
ATOM 748 O O . LEU A 1 90 ? 11.526 -9.769 -9.685 1.00 82.88 90 LEU A O 1
ATOM 752 N N . ILE A 1 91 ? 9.422 -9.078 -9.273 1.00 85.88 91 ILE A N 1
ATOM 753 C CA . ILE A 1 91 ? 9.341 -9.689 -7.944 1.00 85.88 91 ILE A CA 1
ATOM 754 C C . ILE A 1 91 ? 8.935 -11.168 -8.040 1.00 85.88 91 ILE A C 1
ATOM 756 O O . ILE A 1 91 ? 9.289 -11.982 -7.182 1.00 85.88 91 ILE A O 1
ATOM 760 N N . GLY A 1 92 ? 8.228 -11.525 -9.117 1.00 83.69 92 GLY A N 1
ATOM 761 C CA . GLY A 1 92 ? 7.795 -12.878 -9.426 1.00 83.69 92 GLY A CA 1
ATOM 762 C C . GLY A 1 92 ? 6.466 -13.252 -8.769 1.00 83.69 92 GLY A C 1
ATOM 763 O O . GLY A 1 92 ? 6.060 -12.708 -7.738 1.00 83.69 92 GLY A O 1
ATOM 764 N N . ALA A 1 93 ? 5.804 -14.261 -9.344 1.00 84.44 93 ALA A N 1
ATOM 765 C CA . ALA A 1 93 ? 4.464 -14.705 -8.949 1.00 84.44 93 ALA A CA 1
ATOM 766 C C . ALA A 1 93 ? 4.315 -14.960 -7.440 1.00 84.44 93 ALA A C 1
ATOM 768 O O . ALA A 1 93 ? 3.327 -14.556 -6.830 1.00 84.44 93 ALA A O 1
ATOM 769 N N . LYS A 1 94 ? 5.308 -15.611 -6.817 1.00 84.81 94 LYS A N 1
ATOM 770 C CA . LYS A 1 94 ? 5.262 -15.982 -5.393 1.00 84.81 94 LYS A CA 1
ATOM 771 C C . LYS A 1 94 ? 5.218 -14.757 -4.484 1.00 84.81 94 LYS A C 1
ATOM 773 O O . LYS A 1 94 ? 4.402 -14.706 -3.570 1.00 84.81 94 LYS A O 1
ATOM 778 N N . ALA A 1 95 ? 6.105 -13.793 -4.713 1.00 84.81 95 ALA A N 1
ATOM 779 C CA . ALA A 1 95 ? 6.168 -12.596 -3.886 1.00 84.81 95 ALA A CA 1
ATOM 780 C C . ALA A 1 95 ? 4.948 -11.698 -4.128 1.00 84.81 95 ALA A C 1
ATOM 782 O O . ALA A 1 95 ? 4.368 -11.193 -3.172 1.00 84.81 95 ALA A O 1
ATOM 783 N N . LYS A 1 96 ? 4.489 -11.598 -5.382 1.00 84.06 96 LYS A N 1
ATOM 784 C CA . LYS A 1 96 ? 3.245 -10.908 -5.740 1.00 84.06 96 LYS A CA 1
ATOM 785 C C . LYS A 1 96 ? 2.031 -11.487 -5.000 1.00 84.06 96 LYS A C 1
ATOM 787 O O . LYS A 1 96 ? 1.279 -10.744 -4.380 1.00 84.06 96 LYS A O 1
ATOM 792 N N . PHE A 1 97 ? 1.901 -12.814 -4.970 1.00 85.44 97 PHE A N 1
ATOM 793 C CA . PHE A 1 97 ? 0.862 -13.504 -4.199 1.00 85.44 97 PHE A CA 1
ATOM 794 C C . PHE A 1 97 ? 0.961 -13.215 -2.692 1.00 85.44 97 PHE A C 1
ATOM 796 O O . PHE A 1 97 ? -0.049 -12.953 -2.046 1.00 85.44 97 PHE A O 1
ATOM 803 N N . MET A 1 98 ? 2.171 -13.205 -2.122 1.00 87.38 98 MET A N 1
ATOM 804 C CA . MET A 1 98 ? 2.370 -12.892 -0.701 1.00 87.38 98 MET A CA 1
ATOM 805 C C . MET A 1 98 ? 1.943 -11.462 -0.342 1.00 87.38 98 MET A C 1
ATOM 807 O O . MET A 1 98 ? 1.334 -11.269 0.709 1.00 87.38 98 MET A O 1
ATOM 811 N N . ILE A 1 99 ? 2.219 -10.478 -1.203 1.00 85.19 99 ILE A N 1
ATOM 812 C CA . ILE A 1 99 ? 1.821 -9.076 -0.986 1.00 85.19 99 ILE A CA 1
ATOM 813 C C . ILE A 1 99 ? 0.291 -8.915 -1.004 1.00 85.19 99 ILE A C 1
ATOM 815 O O . ILE A 1 99 ? -0.238 -8.055 -0.307 1.00 85.19 99 ILE A O 1
ATOM 819 N N . GLU A 1 100 ? -0.436 -9.746 -1.751 1.00 84.19 100 GLU A N 1
ATOM 820 C CA . GLU A 1 100 ? -1.905 -9.750 -1.736 1.00 84.19 100 GLU A CA 1
ATOM 821 C C . GLU A 1 100 ? -2.474 -10.475 -0.509 1.00 84.19 100 GLU A C 1
ATOM 823 O O . GLU A 1 100 ? -3.402 -9.991 0.139 1.00 84.19 100 GLU A O 1
ATOM 828 N N . VAL A 1 101 ? -1.910 -11.635 -0.170 1.00 85.38 101 VAL A N 1
ATOM 829 C CA . VAL A 1 101 ? -2.488 -12.537 0.831 1.00 85.38 101 VAL A CA 1
ATOM 830 C C . VAL A 1 101 ? -2.148 -12.145 2.264 1.00 85.38 101 VAL A C 1
ATOM 832 O O . VAL A 1 101 ? -3.004 -12.263 3.138 1.00 85.38 101 VAL A O 1
ATOM 835 N N . ILE A 1 102 ? -0.933 -11.662 2.538 1.00 87.56 102 ILE A N 1
ATOM 836 C CA . ILE A 1 102 ? -0.523 -11.322 3.909 1.00 87.56 102 ILE A CA 1
ATOM 837 C C . ILE A 1 102 ? -1.407 -10.211 4.495 1.00 87.56 102 ILE A C 1
ATOM 839 O O . ILE A 1 102 ? -1.967 -10.441 5.567 1.00 87.56 102 ILE A O 1
ATOM 843 N N . PRO A 1 103 ? -1.612 -9.051 3.835 1.00 84.31 103 PRO A N 1
ATOM 844 C CA . PRO A 1 103 ? -2.482 -8.008 4.375 1.00 84.31 103 PRO A CA 1
ATOM 845 C C . PRO A 1 103 ? -3.921 -8.485 4.568 1.00 84.31 103 PRO A C 1
ATOM 847 O O . PRO A 1 103 ? -4.547 -8.137 5.561 1.00 84.31 103 PRO A O 1
ATOM 850 N N . MET A 1 104 ? -4.425 -9.330 3.666 1.00 87.00 104 MET A N 1
ATOM 851 C CA . MET A 1 104 ? -5.761 -9.917 3.767 1.00 87.00 104 MET A CA 1
ATOM 852 C C . MET A 1 104 ? -5.906 -10.817 5.004 1.00 87.00 104 MET A C 1
ATOM 854 O O . MET A 1 104 ? -6.854 -10.663 5.772 1.00 87.00 104 MET A O 1
ATOM 858 N N . ILE A 1 105 ? -4.958 -11.736 5.227 1.00 85.69 105 ILE A N 1
ATOM 859 C CA . ILE A 1 105 ? -4.962 -12.619 6.403 1.00 85.69 105 ILE A CA 1
ATOM 860 C C . ILE A 1 105 ? -4.792 -11.798 7.678 1.00 85.69 105 ILE A C 1
ATOM 862 O O . ILE A 1 105 ? -5.476 -12.063 8.661 1.00 85.69 105 ILE A O 1
ATOM 866 N N . VAL A 1 106 ? -3.913 -10.793 7.670 1.00 85.44 106 VAL A N 1
ATOM 867 C CA . VAL A 1 106 ? -3.728 -9.890 8.810 1.00 85.44 106 VAL A CA 1
ATOM 868 C C . VAL A 1 106 ? -5.020 -9.127 9.101 1.00 85.44 106 VAL A C 1
ATOM 870 O O . VAL A 1 106 ? -5.408 -9.063 10.259 1.00 85.44 106 VAL A O 1
ATOM 873 N N . ALA A 1 107 ? -5.729 -8.618 8.089 1.00 83.81 107 ALA A N 1
ATOM 874 C CA . ALA A 1 107 ? -7.021 -7.956 8.278 1.00 83.81 107 ALA A CA 1
ATOM 875 C C . ALA A 1 107 ? -8.046 -8.892 8.930 1.00 83.81 107 ALA A C 1
ATOM 877 O O . ALA A 1 107 ? -8.647 -8.527 9.933 1.00 83.81 107 ALA A O 1
ATOM 878 N N . ALA A 1 108 ? -8.189 -10.115 8.413 1.00 82.19 108 ALA A N 1
ATOM 879 C CA . ALA A 1 108 ? -9.110 -11.109 8.961 1.00 82.19 108 ALA A CA 1
ATOM 880 C C . ALA A 1 108 ? -8.734 -11.541 10.387 1.00 82.19 108 ALA A C 1
ATOM 882 O O . ALA A 1 108 ? -9.591 -11.653 11.259 1.00 82.19 108 ALA A O 1
ATOM 883 N N . ALA A 1 109 ? -7.443 -11.764 10.642 1.00 82.06 109 ALA A N 1
ATOM 884 C CA . ALA A 1 109 ? -6.943 -12.141 11.957 1.00 82.06 109 ALA A CA 1
ATOM 885 C C . ALA A 1 109 ? -7.148 -11.013 12.969 1.00 82.06 109 ALA A C 1
ATOM 887 O O . ALA A 1 109 ? -7.624 -11.271 14.068 1.00 82.06 109 ALA A O 1
ATOM 888 N N . LEU A 1 110 ? -6.836 -9.768 12.601 1.00 79.50 110 LEU A N 1
ATOM 889 C CA . LEU A 1 110 ? -7.085 -8.611 13.454 1.00 79.50 110 LEU A CA 1
ATOM 890 C C . LEU A 1 110 ? -8.588 -8.428 13.705 1.00 79.50 110 LEU A C 1
ATOM 892 O O . LEU A 1 110 ? -8.949 -8.132 14.836 1.00 79.50 110 LEU A O 1
ATOM 896 N N . HIS A 1 111 ? -9.440 -8.675 12.703 1.00 77.06 111 HIS A N 1
ATOM 897 C CA . HIS A 1 111 ? -10.899 -8.643 12.840 1.00 77.06 111 HIS A CA 1
ATOM 898 C C . HIS A 1 111 ? -11.442 -9.661 13.850 1.00 77.06 111 HIS A C 1
ATOM 900 O O . HIS A 1 111 ? -12.354 -9.351 14.607 1.00 77.06 111 HIS A O 1
ATOM 906 N N . HIS A 1 112 ? -10.866 -10.864 13.892 1.00 74.62 112 HIS A N 1
ATOM 907 C CA . HIS A 1 112 ? -11.306 -11.926 14.799 1.00 74.62 112 HIS A CA 1
ATOM 908 C C . HIS A 1 112 ? -10.617 -11.929 16.174 1.00 74.62 112 HIS A C 1
ATOM 910 O O . HIS A 1 112 ? -11.193 -12.442 17.130 1.00 74.62 112 HIS A O 1
ATOM 916 N N . LEU A 1 113 ? -9.378 -11.435 16.279 1.00 71.88 113 LEU A N 1
ATOM 917 C CA . LEU A 1 113 ? -8.558 -11.525 17.498 1.00 71.88 113 LEU A CA 1
ATOM 918 C C . LEU A 1 113 ? -8.545 -10.241 18.333 1.00 71.88 113 LEU A C 1
ATOM 920 O O . LEU A 1 113 ? -8.274 -10.307 19.530 1.00 71.88 113 LEU A O 1
ATOM 924 N N . LEU A 1 114 ? -8.789 -9.085 17.717 1.00 63.00 114 LEU A N 1
ATOM 925 C CA . LEU A 1 114 ? -8.890 -7.795 18.394 1.00 63.00 114 LEU A CA 1
ATOM 926 C C . LEU A 1 114 ? -10.291 -7.223 18.181 1.00 63.00 114 LEU A C 1
ATOM 928 O O . LEU A 1 114 ? -10.935 -7.522 17.180 1.00 63.00 114 LEU A O 1
ATOM 932 N N . GLU A 1 115 ? -10.748 -6.364 19.095 1.00 65.75 115 GLU A N 1
ATOM 933 C CA . GLU A 1 115 ? -11.879 -5.460 18.850 1.00 65.75 115 GLU A CA 1
ATOM 934 C C . GLU A 1 115 ? -11.491 -4.515 17.705 1.00 65.75 115 GLU A C 1
ATOM 936 O O . GLU A 1 115 ? -10.947 -3.425 17.901 1.00 65.75 115 GLU A O 1
ATOM 941 N N . TYR A 1 116 ? -11.642 -5.006 16.479 1.00 65.81 116 TYR A N 1
ATOM 942 C CA . TYR A 1 116 ? -11.071 -4.409 15.289 1.00 65.81 116 TYR A CA 1
ATOM 943 C C . TYR A 1 116 ? -11.791 -3.120 14.951 1.00 65.81 116 TYR A C 1
ATOM 945 O O . TYR A 1 116 ? -12.818 -3.100 14.275 1.00 65.81 116 TYR A O 1
ATOM 953 N N . ASN A 1 117 ? -11.231 -2.026 15.450 1.00 76.06 117 ASN A N 1
ATOM 954 C CA . ASN A 1 117 ? -11.711 -0.699 15.144 1.00 76.06 117 ASN A CA 1
ATOM 955 C C . ASN A 1 117 ? -11.201 -0.225 13.772 1.00 76.06 117 ASN A C 1
ATOM 957 O O . ASN A 1 117 ? -10.240 -0.744 13.194 1.00 76.06 117 ASN A O 1
ATOM 961 N N . VAL A 1 118 ? -11.841 0.827 13.270 1.00 82.38 118 VAL A N 1
ATOM 962 C CA . VAL A 1 118 ? -11.492 1.476 11.998 1.00 82.38 118 VAL A CA 1
ATOM 963 C C . VAL A 1 118 ? -10.028 1.940 11.974 1.00 82.38 118 VAL A C 1
ATOM 965 O O . VAL A 1 118 ? -9.403 1.950 10.918 1.00 82.38 118 VAL A O 1
ATOM 968 N N . GLY A 1 119 ? -9.433 2.262 13.125 1.00 85.06 119 GLY A N 1
ATOM 969 C CA . GLY A 1 119 ? -8.036 2.685 13.231 1.00 85.06 119 GLY A CA 1
ATOM 970 C C . GLY A 1 119 ? -7.043 1.617 12.778 1.00 85.06 119 GLY A C 1
ATOM 971 O O . GLY A 1 119 ? -6.150 1.914 11.984 1.00 85.06 119 GLY A O 1
ATOM 972 N N . TYR A 1 120 ? -7.217 0.366 13.211 1.00 85.25 120 TYR A N 1
ATOM 973 C CA . TYR A 1 120 ? -6.353 -0.740 12.778 1.00 85.25 120 TYR A CA 1
ATOM 974 C C . TYR A 1 120 ? -6.478 -1.019 11.279 1.00 85.25 120 TYR A C 1
ATOM 976 O O . TYR A 1 120 ? -5.476 -1.304 10.617 1.00 85.25 120 TYR A O 1
ATOM 984 N N . PHE A 1 121 ? -7.685 -0.882 10.726 1.00 87.19 121 PHE A N 1
ATOM 985 C CA . PHE A 1 121 ? -7.900 -0.961 9.285 1.00 87.19 121 PHE A CA 1
ATOM 986 C C . PHE A 1 121 ? -7.156 0.148 8.532 1.00 87.19 121 PHE A C 1
ATOM 988 O O . PHE A 1 121 ? -6.450 -0.141 7.567 1.00 87.19 121 PHE A O 1
ATOM 995 N N . VAL A 1 122 ? -7.241 1.399 8.996 1.00 90.00 122 VAL A N 1
ATOM 996 C CA . VAL A 1 122 ? -6.540 2.536 8.377 1.00 90.00 122 VAL A CA 1
ATOM 997 C C . VAL A 1 122 ? -5.020 2.336 8.405 1.00 90.00 122 VAL A C 1
ATOM 999 O O . VAL A 1 122 ? -4.357 2.598 7.400 1.00 90.00 122 VAL A O 1
ATOM 1002 N N . ILE A 1 123 ? -4.458 1.817 9.505 1.00 90.00 123 ILE A N 1
ATOM 1003 C CA . ILE A 1 123 ? -3.027 1.472 9.583 1.00 90.00 123 ILE A CA 1
ATOM 1004 C C . ILE A 1 123 ? -2.676 0.432 8.516 1.00 90.00 123 ILE A C 1
ATOM 1006 O O . ILE A 1 123 ? -1.734 0.621 7.747 1.00 90.00 123 ILE A O 1
ATOM 1010 N N . LEU A 1 124 ? -3.442 -0.657 8.442 1.00 90.44 124 LEU A N 1
ATOM 1011 C CA . LEU A 1 124 ? -3.172 -1.758 7.524 1.00 90.44 124 LEU A CA 1
ATOM 1012 C C . LEU A 1 124 ? -3.306 -1.335 6.054 1.00 90.44 124 LEU A C 1
ATOM 1014 O O . LEU A 1 124 ? -2.468 -1.706 5.229 1.00 90.44 124 LEU A O 1
ATOM 1018 N N . LEU A 1 125 ? -4.311 -0.517 5.738 1.00 91.88 125 LEU A N 1
ATOM 1019 C CA . LEU A 1 125 ? -4.510 0.085 4.421 1.00 91.88 125 LEU A CA 1
ATOM 1020 C C . LEU A 1 125 ? -3.315 0.968 4.038 1.00 91.88 125 LEU A C 1
ATOM 1022 O O . LEU A 1 125 ? -2.753 0.804 2.954 1.00 91.88 125 LEU A O 1
ATOM 1026 N N . GLY A 1 126 ? -2.880 1.844 4.949 1.00 91.94 126 GLY A N 1
ATOM 1027 C CA . GLY A 1 126 ? -1.727 2.720 4.751 1.00 91.94 126 GLY A CA 1
ATOM 1028 C C . GLY A 1 126 ? -0.426 1.947 4.543 1.00 91.94 126 GLY A C 1
ATOM 1029 O O . GLY A 1 126 ? 0.299 2.211 3.587 1.00 91.94 126 GLY A O 1
ATOM 1030 N N . CYS A 1 127 ? -0.150 0.945 5.382 1.00 90.06 127 CYS A N 1
ATOM 1031 C CA . CYS A 1 127 ? 1.030 0.087 5.258 1.00 90.06 127 CYS A CA 1
ATOM 1032 C C . CYS A 1 127 ? 1.037 -0.698 3.944 1.00 90.06 127 CYS A C 1
ATOM 1034 O O . CYS A 1 127 ? 2.063 -0.754 3.267 1.00 90.06 127 CYS A O 1
ATOM 1036 N N . THR A 1 128 ? -0.105 -1.272 3.563 1.00 90.19 128 THR A N 1
ATOM 1037 C CA . THR A 1 128 ? -0.236 -2.006 2.300 1.00 90.19 128 THR A CA 1
ATOM 1038 C C . THR A 1 128 ? 0.050 -1.070 1.134 1.00 90.19 128 THR A C 1
ATOM 1040 O O . THR A 1 128 ? 0.922 -1.357 0.314 1.00 90.19 128 THR A O 1
ATOM 1043 N N . ALA A 1 129 ? -0.597 0.098 1.104 1.00 91.31 129 ALA A N 1
ATOM 1044 C CA . ALA A 1 129 ? -0.387 1.073 0.046 1.00 91.31 129 ALA A CA 1
ATOM 1045 C C . ALA A 1 129 ? 1.067 1.579 -0.015 1.00 91.31 129 ALA A C 1
ATOM 1047 O O . ALA A 1 129 ? 1.623 1.666 -1.108 1.00 91.31 129 ALA A O 1
ATOM 1048 N N . CYS A 1 130 ? 1.719 1.817 1.132 1.00 90.06 130 CYS A N 1
ATOM 1049 C CA . CYS A 1 130 ? 3.149 2.134 1.205 1.00 90.06 130 CYS A CA 1
ATOM 1050 C C . CYS A 1 130 ? 4.001 1.085 0.489 1.00 90.06 130 CYS A C 1
ATOM 1052 O O . CYS A 1 130 ? 4.833 1.438 -0.341 1.00 90.06 130 CYS A O 1
ATOM 1054 N N . VAL A 1 131 ? 3.809 -0.201 0.795 1.00 87.62 131 VAL A N 1
ATOM 1055 C CA . VAL A 1 131 ? 4.627 -1.280 0.220 1.00 87.62 131 VAL A CA 1
ATOM 1056 C C . VAL A 1 131 ? 4.489 -1.318 -1.298 1.00 87.62 131 VAL A C 1
ATOM 1058 O O . VAL A 1 131 ? 5.501 -1.347 -1.997 1.00 87.62 131 VAL A O 1
ATOM 1061 N N . TYR A 1 132 ? 3.265 -1.252 -1.822 1.00 87.06 132 TYR A N 1
ATOM 1062 C CA . TYR A 1 132 ? 3.027 -1.216 -3.268 1.00 87.06 132 TYR A CA 1
ATOM 1063 C C . TYR A 1 132 ? 3.701 -0.014 -3.941 1.00 87.06 132 TYR A C 1
ATOM 1065 O O . TYR A 1 132 ? 4.366 -0.149 -4.963 1.00 87.06 132 TYR A O 1
ATOM 1073 N N . ILE A 1 133 ? 3.571 1.165 -3.342 1.00 87.12 133 ILE A N 1
ATOM 1074 C CA . ILE A 1 133 ? 4.077 2.408 -3.921 1.00 87.12 133 ILE A CA 1
ATOM 1075 C C . ILE A 1 133 ? 5.608 2.439 -3.892 1.00 87.12 133 ILE A C 1
ATOM 1077 O O . ILE A 1 133 ? 6.247 2.705 -4.907 1.00 87.12 133 ILE A O 1
ATOM 1081 N N . PHE A 1 134 ? 6.225 2.081 -2.769 1.00 85.56 134 PHE A N 1
ATOM 1082 C CA . PHE A 1 134 ? 7.682 2.016 -2.673 1.00 85.56 134 PHE A CA 1
ATOM 1083 C C . PHE A 1 134 ? 8.269 0.941 -3.595 1.00 85.56 134 PHE A C 1
ATOM 1085 O O . PHE A 1 134 ? 9.295 1.181 -4.226 1.00 85.56 134 PHE A O 1
ATOM 1092 N N . THR A 1 135 ? 7.635 -0.228 -3.714 1.00 83.75 135 THR A N 1
ATOM 1093 C CA . THR A 1 135 ? 8.120 -1.290 -4.615 1.00 83.75 135 THR A CA 1
ATOM 1094 C C . THR A 1 135 ? 8.029 -0.899 -6.089 1.00 83.75 135 THR A C 1
ATOM 1096 O O . THR A 1 135 ? 8.963 -1.214 -6.835 1.00 83.75 135 THR A O 1
ATOM 1099 N N . HIS A 1 136 ? 6.991 -0.149 -6.484 1.00 84.31 136 HIS A N 1
ATOM 1100 C CA . HIS A 1 136 ? 6.878 0.453 -7.817 1.00 84.31 136 HIS A CA 1
ATOM 1101 C C . HIS A 1 136 ? 8.036 1.419 -8.095 1.00 84.31 136 HIS A C 1
ATOM 1103 O O . HIS A 1 136 ? 8.815 1.195 -9.019 1.00 84.31 136 HIS A O 1
ATOM 1109 N N . PHE A 1 137 ? 8.228 2.444 -7.255 1.00 81.19 137 PHE A N 1
ATOM 1110 C CA . PHE A 1 137 ? 9.252 3.476 -7.493 1.00 81.19 137 PHE A CA 1
ATOM 1111 C C . PHE A 1 137 ? 10.692 3.004 -7.268 1.00 81.19 137 PHE A C 1
ATOM 1113 O O . PHE A 1 137 ? 11.618 3.581 -7.832 1.00 81.19 137 PHE A O 1
ATOM 1120 N N . MET A 1 138 ? 10.907 1.938 -6.492 1.00 81.88 138 MET A N 1
ATOM 1121 C CA . MET A 1 138 ? 12.211 1.269 -6.427 1.00 81.88 138 MET A CA 1
ATOM 1122 C C . MET A 1 138 ? 12.528 0.447 -7.688 1.00 81.88 138 MET A C 1
ATOM 1124 O O . MET A 1 138 ? 13.638 -0.080 -7.812 1.00 81.88 138 MET A O 1
ATOM 1128 N N . HIS A 1 139 ? 11.559 0.299 -8.598 1.00 78.56 139 HIS A N 1
ATOM 1129 C CA . HIS A 1 139 ? 11.575 -0.649 -9.710 1.00 78.56 139 HIS A CA 1
ATOM 1130 C C . HIS A 1 139 ? 11.830 -2.097 -9.257 1.00 78.56 139 HIS A C 1
ATOM 1132 O O . HIS A 1 139 ? 12.357 -2.920 -10.008 1.00 78.56 139 HIS A O 1
ATOM 1138 N N . ALA A 1 140 ? 11.481 -2.410 -8.006 1.00 77.81 140 ALA A N 1
ATOM 1139 C CA . ALA A 1 140 ? 11.718 -3.711 -7.392 1.00 77.81 140 ALA A CA 1
ATOM 1140 C C . ALA A 1 140 ? 10.662 -4.748 -7.802 1.00 77.81 140 ALA A C 1
ATOM 1142 O O . ALA A 1 140 ? 10.910 -5.948 -7.684 1.00 77.81 140 ALA A O 1
ATOM 1143 N N . ALA A 1 141 ? 9.499 -4.280 -8.262 1.00 79.38 141 ALA A N 1
ATOM 1144 C CA . ALA A 1 141 ? 8.366 -5.110 -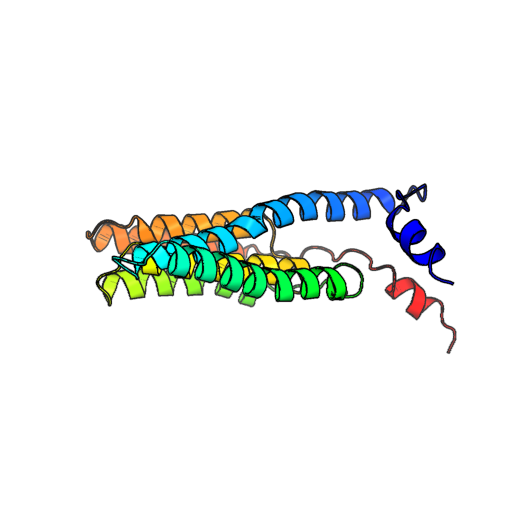8.640 1.00 79.38 141 ALA A CA 1
ATOM 1145 C C . ALA A 1 141 ? 7.641 -4.536 -9.868 1.00 79.38 141 ALA A C 1
ATOM 1147 O O . ALA A 1 141 ? 6.499 -4.097 -9.780 1.00 79.38 141 ALA A O 1
ATOM 1148 N N . TYR A 1 142 ? 8.312 -4.519 -11.021 1.00 81.25 142 TYR A N 1
ATOM 1149 C CA . TYR A 1 142 ? 7.731 -4.028 -12.280 1.00 81.25 142 TYR A CA 1
ATOM 1150 C C . TYR A 1 142 ? 6.504 -4.838 -12.736 1.00 81.25 142 TYR A C 1
ATOM 1152 O O . TYR A 1 142 ? 5.645 -4.351 -13.461 1.00 81.25 142 TYR A O 1
ATOM 1160 N N . ASP A 1 143 ? 6.401 -6.088 -12.293 1.00 80.38 143 ASP A N 1
ATOM 1161 C CA . ASP A 1 143 ? 5.260 -6.964 -12.536 1.00 80.38 143 ASP A CA 1
ATOM 1162 C C . ASP A 1 143 ? 4.037 -6.679 -11.658 1.00 80.38 143 ASP A C 1
ATOM 1164 O O . ASP A 1 143 ? 3.036 -7.393 -11.772 1.00 80.38 143 ASP A O 1
ATOM 1168 N N . ILE A 1 144 ? 4.096 -5.661 -10.798 1.00 83.38 144 ILE A N 1
ATOM 1169 C CA . ILE A 1 144 ? 2.954 -5.150 -10.045 1.00 83.38 144 ILE A CA 1
ATOM 1170 C C . ILE A 1 144 ? 2.386 -3.937 -10.780 1.00 83.38 144 ILE A C 1
ATOM 1172 O O . ILE A 1 144 ? 3.002 -2.879 -10.844 1.00 83.38 144 ILE A O 1
ATOM 1176 N N . GLY A 1 145 ? 1.182 -4.095 -11.324 1.00 83.50 145 GLY A N 1
ATOM 1177 C CA . GLY A 1 145 ? 0.466 -3.023 -12.005 1.00 83.50 145 GLY A CA 1
ATOM 1178 C C . GLY A 1 145 ? -0.522 -2.288 -11.102 1.00 83.50 145 GLY A C 1
ATOM 1179 O O . GLY A 1 145 ? -0.893 -2.746 -10.019 1.00 83.50 145 GLY A O 1
ATOM 1180 N N . LEU A 1 146 ? -1.047 -1.173 -11.614 1.00 83.06 146 LEU A N 1
ATOM 1181 C CA . LEU A 1 146 ? -2.098 -0.386 -10.963 1.00 83.06 146 LEU A CA 1
ATOM 1182 C C . LEU A 1 146 ? -3.332 -1.227 -10.586 1.00 83.06 146 LEU A C 1
ATOM 1184 O O . LEU A 1 146 ? -3.920 -1.038 -9.525 1.00 83.06 146 LEU A O 1
ATOM 1188 N N . PHE A 1 147 ? -3.737 -2.165 -11.445 1.00 84.38 147 PHE A N 1
ATOM 1189 C CA . PHE A 1 147 ? -4.876 -3.041 -11.162 1.00 84.38 147 PHE A CA 1
ATOM 1190 C C . PHE A 1 147 ? -4.604 -4.012 -10.016 1.00 84.38 147 PHE A C 1
ATOM 1192 O O . PHE A 1 147 ? -5.529 -4.345 -9.279 1.00 84.38 147 PHE A O 1
ATOM 1199 N N . ASP A 1 148 ? -3.353 -4.434 -9.832 1.00 84.94 148 ASP A N 1
ATOM 1200 C CA . ASP A 1 148 ? -2.988 -5.323 -8.732 1.00 84.94 148 ASP A CA 1
ATOM 1201 C C . ASP A 1 148 ? -3.045 -4.574 -7.405 1.00 84.94 148 ASP A C 1
ATOM 1203 O O . ASP A 1 148 ? -3.601 -5.081 -6.435 1.00 84.94 148 ASP A O 1
ATOM 1207 N N . PHE A 1 149 ? -2.559 -3.330 -7.402 1.00 86.69 149 PHE A N 1
ATOM 1208 C CA . PHE A 1 149 ? -2.709 -2.411 -6.281 1.00 86.69 149 PHE A CA 1
ATOM 1209 C C . PHE A 1 149 ? -4.183 -2.199 -5.916 1.00 86.69 149 PHE A C 1
ATOM 1211 O O . PHE A 1 149 ? -4.576 -2.423 -4.772 1.00 86.69 149 PHE A O 1
ATOM 1218 N N . LEU A 1 150 ? -5.017 -1.814 -6.889 1.00 87.88 150 LEU A N 1
ATOM 1219 C CA . LEU A 1 150 ? -6.442 -1.565 -6.657 1.00 87.88 150 LEU A CA 1
ATOM 1220 C C . LEU A 1 150 ? -7.172 -2.823 -6.179 1.00 87.88 150 LEU A C 1
ATOM 1222 O O . LEU A 1 150 ? -8.000 -2.731 -5.277 1.00 87.88 150 LEU A O 1
ATOM 1226 N N . LEU A 1 151 ? -6.851 -3.994 -6.742 1.00 87.12 151 LEU A N 1
ATOM 1227 C CA . LEU A 1 151 ? -7.425 -5.260 -6.294 1.00 87.12 151 LEU A CA 1
ATOM 1228 C C . LEU A 1 151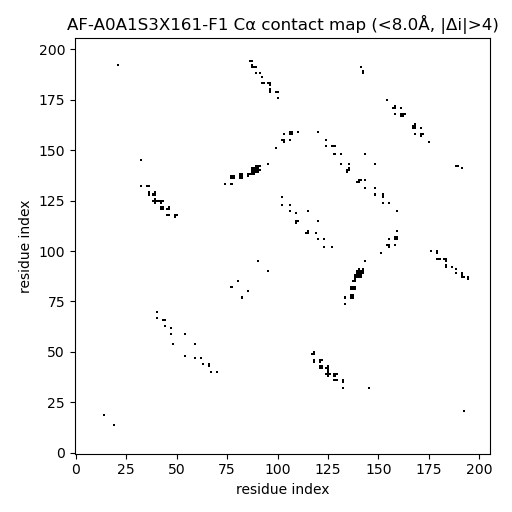 ? -6.989 -5.590 -4.863 1.00 87.12 151 LEU A C 1
ATOM 1230 O O . LEU A 1 151 ? -7.832 -5.970 -4.058 1.00 87.12 151 LEU A O 1
ATOM 1234 N N . GLY A 1 152 ? -5.708 -5.413 -4.529 1.00 85.88 152 GLY A N 1
ATOM 1235 C CA . GLY A 1 152 ? -5.192 -5.612 -3.174 1.00 85.88 152 GLY A CA 1
ATOM 1236 C C . GLY A 1 152 ? -5.917 -4.743 -2.147 1.00 85.88 152 GLY A C 1
ATOM 1237 O O . GLY A 1 152 ? -6.369 -5.249 -1.120 1.00 85.88 152 GLY A O 1
ATOM 1238 N N . LEU A 1 153 ? -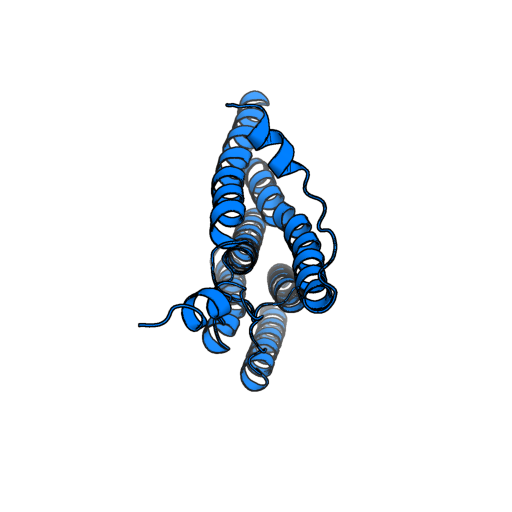6.115 -3.457 -2.455 1.00 88.44 153 LEU A N 1
ATOM 1239 C CA . LEU A 1 153 ? -6.894 -2.557 -1.600 1.00 88.44 153 LEU A CA 1
ATOM 1240 C C . LEU A 1 153 ? -8.373 -2.957 -1.528 1.00 88.44 153 LEU A C 1
ATOM 1242 O O . LEU A 1 153 ? -8.953 -2.933 -0.447 1.00 88.44 153 LEU A O 1
ATOM 1246 N N . ALA A 1 154 ? -8.983 -3.349 -2.648 1.00 86.81 154 ALA A N 1
ATOM 1247 C CA . ALA A 1 154 ? -10.379 -3.775 -2.681 1.00 86.81 154 ALA A CA 1
ATOM 1248 C C . ALA A 1 154 ? -10.608 -5.035 -1.838 1.00 86.81 154 ALA A C 1
ATOM 1250 O O . ALA A 1 154 ? -11.559 -5.082 -1.066 1.00 86.81 154 ALA A O 1
ATOM 1251 N N . MET A 1 155 ? -9.717 -6.028 -1.927 1.00 86.50 155 MET A N 1
ATOM 1252 C CA . MET A 1 155 ? -9.767 -7.223 -1.079 1.00 86.50 155 MET A CA 1
ATOM 1253 C C . MET A 1 155 ? -9.627 -6.860 0.402 1.00 86.50 155 MET A C 1
ATOM 1255 O O . MET A 1 155 ? -10.353 -7.403 1.229 1.00 86.50 155 MET A O 1
ATOM 1259 N N . LEU A 1 156 ? -8.766 -5.896 0.742 1.00 86.38 156 LEU A N 1
ATOM 1260 C CA . LEU A 1 156 ? -8.624 -5.417 2.117 1.00 86.38 156 LEU A CA 1
ATOM 1261 C C . LEU A 1 156 ? -9.902 -4.736 2.634 1.00 86.38 156 LEU A C 1
ATOM 1263 O O . LEU A 1 156 ? -10.338 -5.011 3.749 1.00 86.38 156 LEU A O 1
ATOM 1267 N N . VAL A 1 157 ? -10.520 -3.876 1.819 1.00 85.31 157 VAL A N 1
ATOM 1268 C CA . VAL A 1 157 ? -11.796 -3.212 2.139 1.00 85.31 157 VAL A CA 1
ATOM 1269 C C . VAL A 1 157 ? -12.915 -4.240 2.296 1.00 85.31 157 VAL A C 1
ATOM 1271 O O . VAL A 1 157 ? -13.679 -4.156 3.251 1.00 85.31 157 VAL A O 1
ATOM 1274 N N . LEU A 1 158 ? -12.994 -5.228 1.398 1.00 83.12 158 LEU A N 1
ATOM 1275 C CA . LEU A 1 158 ? -13.985 -6.302 1.469 1.00 83.12 158 LEU A CA 1
ATOM 1276 C C . LEU A 1 158 ? -13.849 -7.110 2.759 1.00 83.12 158 LEU A C 1
ATOM 1278 O O . LEU A 1 158 ? -14.858 -7.396 3.393 1.00 83.12 158 L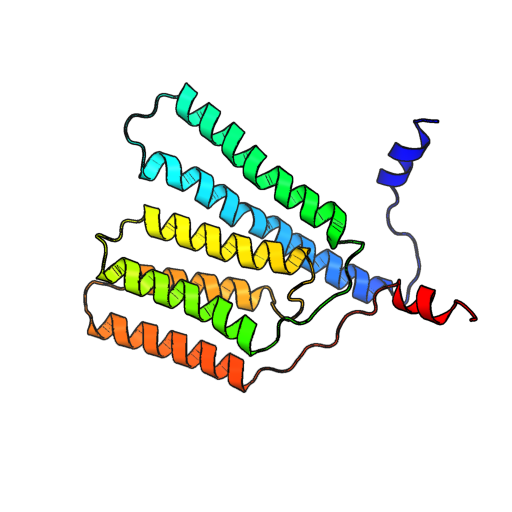EU A O 1
ATOM 1282 N N . VAL A 1 159 ? -12.618 -7.432 3.171 1.00 80.06 159 VAL A N 1
ATOM 1283 C CA . VAL A 1 159 ? -12.371 -8.129 4.439 1.00 80.06 159 VAL A CA 1
ATOM 1284 C C . VAL A 1 159 ? -12.716 -7.255 5.644 1.00 80.06 159 VAL A C 1
ATOM 1286 O O . VAL A 1 159 ? -13.228 -7.768 6.628 1.00 80.06 159 VAL A O 1
ATOM 1289 N N . HIS A 1 160 ? -12.503 -5.939 5.580 1.00 78.31 160 HIS A N 1
ATOM 1290 C CA . HIS A 1 160 ? -12.924 -5.036 6.655 1.00 78.31 160 HIS A CA 1
ATOM 1291 C C . HIS A 1 160 ? -14.447 -4.915 6.782 1.00 78.31 160 HIS A C 1
ATOM 1293 O O . HIS A 1 160 ? -14.961 -4.809 7.889 1.00 78.31 160 HIS A O 1
ATOM 1299 N N . TRP A 1 161 ? -15.161 -4.934 5.655 1.00 76.50 161 TRP A N 1
ATOM 1300 C CA . TRP A 1 161 ? -16.624 -4.862 5.597 1.00 76.50 161 TRP A CA 1
ATOM 1301 C C . TRP A 1 161 ? -17.313 -6.187 5.935 1.00 76.50 161 TRP A C 1
ATOM 1303 O O . TRP A 1 161 ? -18.541 -6.274 5.858 1.00 76.50 161 TRP A O 1
ATOM 1313 N N . LEU A 1 162 ? -16.548 -7.222 6.287 1.00 72.50 162 LEU A N 1
ATOM 1314 C CA . LEU A 1 162 ? -17.117 -8.470 6.758 1.00 72.50 162 LEU A CA 1
ATOM 1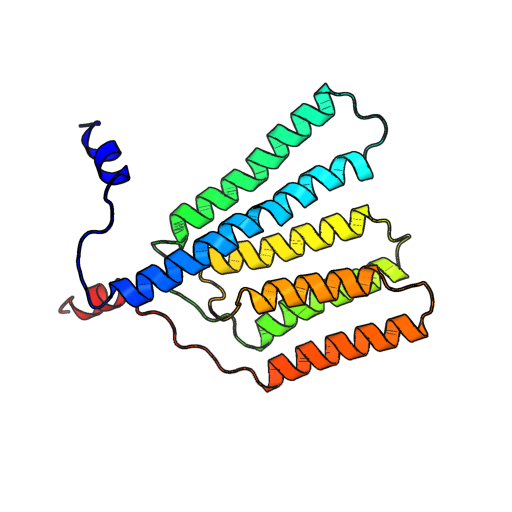315 C C . LEU A 1 162 ? -17.959 -8.209 8.003 1.00 72.50 162 LEU A C 1
ATOM 1317 O O . LEU A 1 162 ? -17.482 -7.722 9.022 1.00 72.50 162 LEU A O 1
ATOM 1321 N N . ASN A 1 163 ? -19.244 -8.522 7.872 1.00 59.09 163 ASN A N 1
ATOM 1322 C CA . ASN A 1 163 ? -20.178 -8.538 8.981 1.00 59.09 163 ASN A CA 1
ATOM 1323 C C . ASN A 1 163 ? -19.829 -9.725 9.896 1.00 59.09 163 ASN A C 1
ATOM 1325 O O . ASN A 1 163 ? -19.275 -10.716 9.418 1.00 59.09 163 ASN A O 1
ATOM 1329 N N . GLU A 1 164 ? -20.203 -9.664 11.175 1.00 61.22 164 GLU A N 1
ATOM 1330 C CA . GLU A 1 164 ? -19.853 -10.658 12.216 1.00 61.22 164 GLU A CA 1
ATOM 1331 C C . GLU A 1 164 ? -20.252 -12.119 11.890 1.00 61.22 164 GLU A C 1
ATOM 1333 O O . GLU A 1 164 ? -19.853 -13.064 12.575 1.00 61.22 164 GLU A O 1
ATOM 1338 N N . GLU A 1 165 ? -21.030 -12.339 10.828 1.00 68.12 165 GLU A N 1
ATOM 1339 C CA . GLU A 1 165 ? -21.398 -13.659 10.336 1.00 68.12 165 GLU A CA 1
ATOM 1340 C C . GLU A 1 165 ? -20.191 -14.409 9.749 1.00 68.12 165 GLU A C 1
ATOM 1342 O O . GLU A 1 165 ? -19.830 -14.275 8.576 1.00 68.12 165 GLU A O 1
ATOM 1347 N N . LEU A 1 166 ? -19.619 -15.292 10.573 1.00 70.12 166 LEU A N 1
ATOM 1348 C CA . LEU A 1 166 ? -18.485 -16.170 10.261 1.00 70.12 166 LEU A CA 1
ATOM 1349 C C . LEU A 1 166 ? -18.583 -16.849 8.880 1.00 70.12 166 LEU A C 1
ATOM 1351 O O . LEU A 1 166 ? -17.578 -17.003 8.191 1.00 70.12 166 LEU A O 1
ATOM 1355 N N . LEU A 1 167 ? -19.787 -17.248 8.455 1.00 74.06 167 LEU A N 1
ATOM 1356 C CA . LEU A 1 167 ? -20.009 -17.930 7.177 1.00 74.06 167 LEU A CA 1
ATOM 1357 C C . LEU A 1 167 ? -19.775 -17.002 5.975 1.00 74.06 167 LEU A C 1
ATOM 1359 O O . LEU A 1 167 ? -19.124 -17.401 5.010 1.00 74.06 167 LEU A O 1
ATOM 1363 N N . VAL A 1 168 ? -20.249 -15.756 6.050 1.00 76.12 168 VAL A N 1
ATOM 1364 C CA . VAL A 1 168 ? -19.990 -14.729 5.030 1.00 76.12 168 VAL A CA 1
ATOM 1365 C C . VAL A 1 168 ? -18.501 -14.370 5.029 1.00 76.12 168 VAL A C 1
ATOM 1367 O O . VAL A 1 168 ? -17.891 -14.309 3.961 1.00 76.12 168 VAL A O 1
ATOM 1370 N N . GLY A 1 169 ? -17.902 -14.272 6.223 1.00 76.19 169 GLY A N 1
ATOM 1371 C CA . GLY A 1 169 ? -16.456 -14.173 6.454 1.00 76.19 169 GLY A CA 1
ATOM 1372 C C . GLY A 1 169 ? -15.638 -15.165 5.638 1.00 76.19 169 GLY A C 1
ATOM 1373 O O . GLY A 1 169 ? -14.813 -14.796 4.798 1.00 76.19 169 GLY A O 1
ATOM 1374 N N . VAL A 1 170 ? -15.912 -16.449 5.859 1.00 80.50 170 VAL A N 1
ATOM 1375 C CA . VAL A 1 170 ? -15.208 -17.554 5.205 1.00 80.50 170 VAL A CA 1
ATOM 1376 C C . VAL A 1 170 ? -15.428 -17.549 3.693 1.00 80.50 170 VAL A C 1
ATOM 1378 O O . VAL A 1 170 ? -14.479 -17.815 2.956 1.00 80.50 170 VAL A O 1
ATOM 1381 N N . LEU A 1 171 ? -16.630 -17.226 3.203 1.00 83.88 171 LEU A N 1
ATOM 1382 C CA . LEU A 1 171 ? -16.912 -17.171 1.763 1.00 83.88 171 LEU A CA 1
ATOM 1383 C C . LEU A 1 171 ? -16.122 -16.066 1.054 1.00 83.88 171 LEU A C 1
ATOM 1385 O O . LEU A 1 171 ? -15.517 -16.330 0.016 1.00 83.88 171 LEU A O 1
ATOM 1389 N N . VAL A 1 172 ? -16.087 -14.853 1.613 1.00 82.94 172 VAL A N 1
ATOM 1390 C CA . VAL A 1 172 ? -15.335 -13.729 1.031 1.00 82.94 172 VAL A CA 1
ATOM 1391 C C . VAL A 1 172 ? -13.837 -14.011 1.064 1.00 82.94 172 VAL A C 1
ATOM 1393 O O . VAL A 1 172 ? -13.169 -13.848 0.046 1.00 82.94 172 VAL A O 1
ATOM 1396 N N . LEU A 1 173 ? -13.307 -14.505 2.188 1.00 83.81 173 LEU A N 1
ATOM 1397 C CA . LEU A 1 173 ? -11.894 -14.878 2.283 1.00 83.81 173 LEU A CA 1
ATOM 1398 C C . LEU A 1 173 ? -11.534 -15.989 1.298 1.00 83.81 173 LEU A C 1
ATOM 1400 O O . LEU A 1 173 ? -10.520 -15.892 0.611 1.00 83.81 173 LEU A O 1
ATOM 1404 N N . SER A 1 174 ? -12.381 -17.012 1.177 1.00 86.06 174 SER A N 1
ATOM 1405 C CA . SER A 1 174 ? -12.188 -18.088 0.200 1.00 86.06 174 SER A CA 1
ATOM 1406 C C . SER A 1 174 ? -12.194 -17.541 -1.225 1.00 86.06 174 SER A C 1
ATOM 1408 O O . SER A 1 174 ? -11.328 -17.897 -2.016 1.00 86.06 174 SER A O 1
ATOM 1410 N N . PHE A 1 175 ? -13.112 -16.626 -1.548 1.00 87.25 175 PHE A N 1
ATOM 1411 C CA . PHE A 1 175 ? -13.163 -15.971 -2.851 1.00 87.25 175 PHE A CA 1
ATOM 1412 C C . PHE A 1 175 ? -11.896 -15.154 -3.142 1.00 87.25 175 PHE A C 1
ATOM 1414 O O . PHE A 1 175 ? -11.297 -15.323 -4.204 1.00 87.25 175 PHE A O 1
ATOM 1421 N N . CYS A 1 176 ? -11.439 -14.325 -2.201 1.00 87.31 176 CYS A N 1
ATOM 1422 C CA . CYS A 1 176 ? -10.213 -13.542 -2.352 1.00 87.31 176 CYS A CA 1
ATOM 1423 C C . CYS A 1 176 ? -8.971 -14.438 -2.487 1.00 87.31 176 CYS A C 1
ATOM 1425 O O . CYS A 1 176 ? -8.143 -14.210 -3.368 1.00 87.31 176 CYS A O 1
ATOM 1427 N N . LEU A 1 177 ? -8.869 -15.510 -1.695 1.00 87.00 177 LEU A N 1
ATOM 1428 C CA . LEU A 1 177 ? -7.792 -16.497 -1.818 1.00 87.00 177 LEU A CA 1
ATOM 1429 C C . LEU A 1 177 ? -7.834 -17.223 -3.167 1.00 87.00 177 LEU A C 1
ATOM 1431 O O . LEU A 1 177 ? -6.790 -17.379 -3.799 1.00 87.00 177 LEU A O 1
ATOM 1435 N N . CYS A 1 178 ? -9.016 -17.628 -3.640 1.00 89.00 178 CYS A N 1
ATOM 1436 C CA . CYS A 1 178 ? -9.187 -18.226 -4.962 1.00 89.00 178 CYS A CA 1
ATOM 1437 C C . CYS A 1 178 ? -8.774 -17.263 -6.079 1.00 89.00 178 CYS A C 1
ATOM 1439 O O . CYS A 1 178 ? -8.112 -17.690 -7.020 1.00 89.00 178 CYS A O 1
ATOM 1441 N N . LEU A 1 179 ? -9.115 -15.975 -5.975 1.00 88.06 179 LEU A N 1
ATOM 1442 C CA . LEU A 1 179 ? -8.703 -14.955 -6.940 1.00 88.06 179 LEU A CA 1
ATOM 1443 C C . LEU A 1 179 ? -7.187 -14.743 -6.948 1.00 88.06 179 LEU A C 1
ATOM 1445 O O . LEU A 1 179 ? -6.577 -14.763 -8.019 1.00 88.06 179 LEU A O 1
ATOM 1449 N N . SER A 1 180 ? -6.565 -14.577 -5.779 1.00 85.88 180 SER A N 1
ATOM 1450 C CA . SER A 1 180 ? -5.109 -14.437 -5.677 1.00 85.88 180 SER A CA 1
ATOM 1451 C C . SER A 1 180 ? -4.395 -15.697 -6.177 1.00 85.88 180 SER A C 1
ATOM 1453 O O . SER A 1 180 ? -3.401 -15.599 -6.896 1.00 85.88 180 SER A O 1
ATOM 1455 N N . PHE A 1 181 ? -4.924 -16.890 -5.880 1.00 85.12 181 PHE A N 1
ATOM 1456 C CA . PHE A 1 181 ? -4.375 -18.153 -6.378 1.00 85.12 181 PHE A CA 1
ATOM 1457 C C . PHE A 1 181 ? -4.545 -18.295 -7.894 1.00 85.12 181 PHE A C 1
ATOM 1459 O O . PHE A 1 181 ? -3.617 -18.708 -8.585 1.00 85.12 181 PHE A O 1
ATOM 1466 N N . TYR A 1 182 ? -5.696 -17.898 -8.437 1.00 87.31 182 TYR A N 1
ATOM 1467 C CA . TYR A 1 182 ? -5.923 -17.861 -9.877 1.00 87.31 182 TYR A CA 1
ATOM 1468 C C . TYR A 1 182 ? -4.901 -16.951 -10.570 1.00 87.31 182 TYR A C 1
ATOM 1470 O O . TYR A 1 182 ? -4.221 -17.400 -11.487 1.00 87.31 182 TYR A O 1
ATOM 1478 N N . ARG A 1 183 ? -4.703 -15.720 -10.074 1.00 83.88 183 ARG A N 1
ATOM 1479 C CA . ARG A 1 183 ? -3.696 -14.784 -10.612 1.00 83.88 183 ARG A CA 1
ATOM 1480 C C . ARG A 1 183 ? -2.270 -15.314 -10.488 1.00 83.88 183 ARG A C 1
ATOM 1482 O O . ARG A 1 183 ? -1.456 -15.052 -11.369 1.00 83.88 183 ARG A O 1
ATOM 1489 N N . TYR A 1 184 ? -1.968 -16.054 -9.421 1.00 83.25 184 TYR A N 1
ATOM 1490 C CA . TYR A 1 184 ? -0.690 -16.744 -9.264 1.00 83.25 184 TYR A CA 1
ATOM 1491 C C . TYR A 1 184 ? -0.486 -17.811 -10.351 1.00 83.25 184 TYR A C 1
ATOM 1493 O O . TYR A 1 184 ? 0.567 -17.846 -10.982 1.00 83.25 184 TYR A O 1
ATOM 1501 N N . MET A 1 185 ? -1.501 -18.640 -10.610 1.00 84.62 185 MET A N 1
ATOM 1502 C CA . MET A 1 185 ? -1.441 -19.709 -11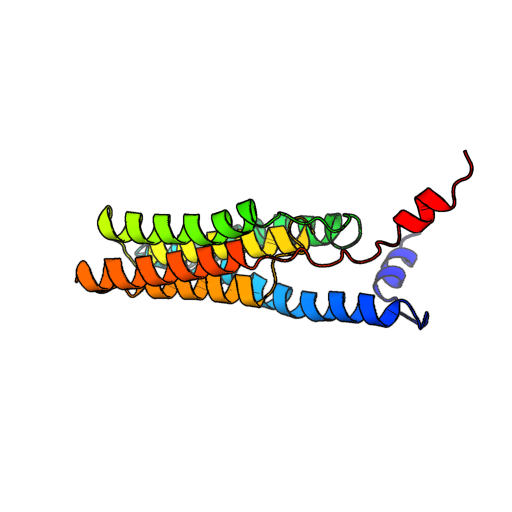.613 1.00 84.62 185 MET A CA 1
ATOM 1503 C C . MET A 1 185 ? -1.403 -19.181 -13.051 1.00 84.62 185 MET A C 1
ATOM 1505 O O . MET A 1 185 ? -0.747 -19.775 -13.902 1.00 84.62 185 MET A O 1
ATOM 1509 N N . THR A 1 186 ? -2.082 -18.067 -13.329 1.00 83.25 186 THR A N 1
ATOM 1510 C CA . THR A 1 186 ? -2.096 -17.422 -14.652 1.00 83.25 186 THR A CA 1
ATOM 1511 C C . THR A 1 186 ? -1.021 -16.349 -14.803 1.00 83.25 186 THR A C 1
ATOM 1513 O O . THR A 1 186 ? -1.104 -15.519 -15.707 1.00 83.25 186 THR A O 1
ATOM 1516 N N . TYR A 1 187 ? -0.043 -16.301 -13.898 1.00 81.94 187 TYR A N 1
ATOM 1517 C CA . TYR A 1 187 ? 1.016 -15.307 -13.957 1.00 81.94 187 TYR A CA 1
ATOM 1518 C C . TYR A 1 187 ? 1.888 -15.520 -15.197 1.00 81.94 187 TYR A C 1
ATOM 1520 O O . TYR A 1 187 ? 2.461 -16.591 -15.407 1.00 81.94 187 TYR A O 1
ATOM 1528 N N . CYS A 1 188 ? 2.057 -14.455 -15.972 1.00 78.06 188 CYS A N 1
ATOM 1529 C CA . CYS A 1 188 ? 3.055 -14.369 -17.026 1.00 78.06 188 CYS A CA 1
ATOM 1530 C C . CYS A 1 188 ? 3.965 -13.181 -16.723 1.00 78.06 188 CYS A C 1
ATOM 1532 O O . CYS A 1 188 ? 3.483 -12.071 -16.497 1.00 78.06 188 CYS A O 1
ATOM 1534 N N . ALA A 1 189 ? 5.274 -13.428 -16.698 1.00 79.44 189 ALA A N 1
ATOM 1535 C CA . ALA A 1 189 ? 6.263 -12.388 -16.462 1.00 79.44 189 ALA A CA 1
ATOM 1536 C C . ALA A 1 189 ? 6.212 -11.353 -17.603 1.00 79.44 189 ALA A C 1
ATOM 1538 O O . ALA A 1 189 ? 6.342 -11.750 -18.764 1.00 79.44 189 ALA A O 1
ATOM 1539 N N . PRO A 1 190 ? 6.022 -10.055 -17.308 1.00 79.06 190 PRO A N 1
ATOM 1540 C CA . PRO A 1 190 ? 6.087 -9.021 -18.329 1.00 79.06 190 PRO A CA 1
ATOM 1541 C C . PRO A 1 190 ? 7.527 -8.820 -18.809 1.00 79.06 190 PRO A C 1
ATOM 1543 O O . PRO A 1 190 ? 8.489 -9.038 -18.067 1.00 79.06 190 PRO A O 1
ATOM 1546 N N . GLU A 1 191 ? 7.672 -8.363 -20.050 1.00 75.81 191 GLU A N 1
ATOM 1547 C CA . GLU A 1 191 ? 8.967 -7.951 -20.585 1.00 75.81 191 GLU A CA 1
ATOM 1548 C C . GLU A 1 191 ? 9.465 -6.699 -19.852 1.00 75.81 191 GLU A C 1
ATOM 1550 O O . GLU A 1 191 ? 8.717 -5.743 -19.636 1.00 75.81 191 GLU A O 1
ATOM 1555 N N . LEU A 1 192 ? 10.735 -6.711 -19.445 1.00 78.25 192 LEU A N 1
ATOM 1556 C CA . LEU A 1 192 ? 11.346 -5.582 -18.749 1.00 78.25 192 LEU A CA 1
ATOM 1557 C C . LEU A 1 192 ? 11.692 -4.466 -19.748 1.00 78.25 192 LEU A C 1
ATOM 1559 O O . LEU A 1 192 ? 12.260 -4.761 -20.802 1.00 78.25 192 LEU A O 1
ATOM 1563 N N . PRO A 1 193 ? 11.441 -3.187 -19.417 1.00 72.19 193 PRO A N 1
ATOM 1564 C CA . PRO A 1 193 ? 11.863 -2.077 -20.258 1.00 72.19 193 PRO A CA 1
ATOM 1565 C C . PRO A 1 193 ? 13.383 -2.068 -20.441 1.00 72.19 193 PRO A C 1
ATOM 1567 O O . PRO A 1 193 ? 14.135 -2.276 -19.482 1.00 72.19 193 PRO A O 1
ATOM 1570 N N . ASN A 1 194 ? 13.847 -1.760 -21.654 1.00 63.06 194 ASN A N 1
ATOM 1571 C CA . ASN A 1 194 ? 15.268 -1.536 -21.907 1.00 63.06 194 ASN A CA 1
ATOM 1572 C C . ASN A 1 194 ? 15.738 -0.306 -21.121 1.00 63.06 194 ASN A C 1
ATOM 1574 O O . ASN A 1 194 ? 15.353 0.825 -21.413 1.00 63.06 194 ASN A O 1
ATOM 1578 N N . HIS A 1 195 ? 16.562 -0.533 -20.097 1.00 60.34 195 HIS A N 1
ATOM 1579 C CA . HIS A 1 195 ? 17.174 0.549 -19.337 1.00 60.34 195 HIS A CA 1
ATOM 1580 C C . HIS A 1 195 ? 18.383 1.084 -20.122 1.00 60.34 195 HIS A C 1
ATOM 1582 O O . HIS A 1 195 ? 19.251 0.285 -20.481 1.00 60.34 195 HIS A O 1
ATOM 1588 N N . PRO A 1 196 ? 18.534 2.408 -20.307 1.00 53.66 196 PRO A N 1
ATOM 1589 C CA . PRO A 1 196 ? 19.612 3.010 -21.109 1.00 53.66 196 PRO A CA 1
ATOM 1590 C C . PRO A 1 196 ? 21.046 2.729 -20.612 1.00 53.66 196 PRO A C 1
ATOM 1592 O O . PRO A 1 196 ? 22.009 3.126 -21.251 1.00 53.66 196 PRO A O 1
ATOM 1595 N N . LYS A 1 197 ? 21.219 2.041 -19.474 1.00 50.16 197 LYS A N 1
ATOM 1596 C CA . LYS A 1 197 ? 22.537 1.607 -18.981 1.00 50.16 197 LYS A CA 1
ATOM 1597 C C . LYS A 1 197 ? 22.987 0.253 -19.529 1.00 50.16 197 LYS A C 1
ATOM 1599 O O . LYS A 1 197 ? 24.182 0.000 -19.498 1.00 50.16 197 LYS A O 1
ATOM 1604 N N . LYS A 1 198 ? 22.075 -0.584 -20.046 1.00 44.97 198 LYS A N 1
ATOM 1605 C CA . LYS A 1 198 ? 22.473 -1.819 -20.741 1.00 44.97 198 LYS A CA 1
ATOM 1606 C C . LYS A 1 198 ? 23.288 -1.505 -21.996 1.00 44.97 198 LYS A C 1
ATOM 1608 O O . LYS A 1 198 ? 24.283 -2.166 -22.239 1.00 44.97 198 LYS A O 1
ATOM 1613 N N . GLU A 1 199 ? 22.932 -0.432 -22.700 1.00 44.06 199 GLU A N 1
ATOM 1614 C CA . GLU A 1 199 ? 23.672 0.035 -23.879 1.00 44.06 199 GLU A CA 1
ATOM 1615 C C . GLU A 1 199 ? 25.063 0.581 -23.507 1.00 44.06 199 GLU A C 1
ATOM 1617 O O . GLU A 1 199 ? 26.018 0.368 -24.241 1.00 44.06 199 GLU A O 1
ATOM 1622 N N . LEU A 1 200 ? 25.222 1.199 -22.327 1.00 44.00 200 LEU A N 1
ATOM 1623 C CA . LEU A 1 200 ? 26.521 1.715 -21.875 1.00 44.00 200 LEU A CA 1
ATOM 1624 C C . LEU A 1 200 ? 27.492 0.605 -21.426 1.00 44.00 200 LEU A C 1
ATOM 1626 O O . LEU A 1 200 ? 28.700 0.787 -21.513 1.00 44.00 200 LEU A O 1
ATOM 1630 N N . GLU A 1 201 ? 26.983 -0.522 -20.920 1.00 46.00 201 GLU A N 1
ATOM 1631 C CA . GLU A 1 201 ? 27.803 -1.697 -20.574 1.00 46.00 201 GLU A CA 1
ATOM 1632 C C . GLU A 1 201 ? 28.118 -2.571 -21.803 1.00 46.00 201 GLU A C 1
ATOM 1634 O O . GLU A 1 201 ? 29.172 -3.199 -21.829 1.00 46.00 201 GLU A O 1
ATOM 1639 N N . GLU A 1 202 ? 27.264 -2.576 -22.836 1.00 48.88 202 GLU A N 1
ATOM 1640 C CA . GLU A 1 202 ? 27.534 -3.233 -24.130 1.00 48.88 202 GLU A CA 1
ATOM 1641 C C . GLU A 1 202 ? 28.470 -2.426 -25.051 1.00 48.88 202 GLU A C 1
ATOM 1643 O O . GLU A 1 202 ? 29.170 -3.020 -25.869 1.00 48.88 202 GLU A O 1
ATOM 1648 N N . GLU A 1 203 ? 28.528 -1.094 -24.922 1.00 44.25 203 GLU A N 1
ATOM 1649 C CA . GLU A 1 203 ? 29.424 -0.230 -25.713 1.00 44.25 203 GLU A CA 1
ATOM 1650 C C . GLU A 1 203 ? 30.841 -0.067 -25.133 1.00 44.25 203 GLU A C 1
ATOM 1652 O O . GLU A 1 203 ? 31.695 0.528 -25.796 1.00 44.25 203 GLU A O 1
ATOM 1657 N N . LEU A 1 204 ? 31.141 -0.581 -23.932 1.00 37.62 204 LEU A N 1
ATOM 1658 C CA . LEU A 1 204 ? 32.518 -0.587 -23.429 1.00 37.62 204 LEU A CA 1
ATOM 1659 C C . LEU A 1 204 ? 33.293 -1.789 -24.004 1.00 37.62 204 LEU A C 1
ATOM 1661 O O . LEU A 1 204 ? 33.017 -2.926 -23.613 1.00 37.62 204 LEU A O 1
ATOM 1665 N N . PRO A 1 205 ? 34.300 -1.586 -24.880 1.00 42.59 205 PRO A N 1
ATOM 1666 C CA . PRO A 1 205 ? 35.238 -2.654 -25.195 1.00 42.59 205 PRO A CA 1
ATOM 1667 C C . PRO A 1 205 ? 36.037 -3.009 -23.932 1.00 42.59 205 PRO A C 1
ATOM 1669 O O . PRO A 1 205 ? 36.444 -2.116 -23.183 1.00 42.59 205 PRO A O 1
ATOM 1672 N N . CYS A 1 206 ? 36.230 -4.310 -23.697 1.00 40.78 206 CYS A N 1
ATOM 1673 C CA . CYS A 1 206 ? 37.150 -4.830 -22.683 1.00 40.78 206 CYS A CA 1
ATOM 1674 C C . CYS A 1 206 ? 38.579 -4.303 -22.868 1.00 40.78 206 CYS A C 1
ATOM 1676 O O . CYS A 1 206 ? 39.013 -4.163 -24.036 1.00 40.78 206 CYS A O 1
#

Solvent-accessible surface area (backbone atoms only — not comparable to full-atom values): 11816 Å² total; per-residue (Å²): 144,68,71,69,63,62,59,66,74,65,68,73,92,76,86,60,90,80,59,47,62,63,53,49,52,52,58,56,50,49,54,55,53,57,61,54,58,47,52,28,55,53,24,57,62,52,36,50,69,63,77,44,80,89,66,49,72,66,58,49,51,50,47,53,53,51,52,49,50,66,51,47,53,59,50,52,50,38,50,65,57,18,63,81,69,44,68,72,30,72,54,50,51,70,52,54,39,46,68,46,46,50,59,41,52,49,50,48,47,41,54,76,75,41,92,62,46,71,45,62,52,36,50,52,52,18,53,52,46,42,52,56,52,52,32,46,41,44,20,50,22,64,72,60,47,73,68,54,53,53,49,42,53,48,50,41,52,54,55,66,67,49,58,92,50,63,68,61,39,51,51,52,52,50,50,51,51,51,51,46,50,48,53,42,74,69,55,73,87,69,84,74,76,88,50,81,62,60,59,59,63,71,68,54,82,131

Sequence (206 aa):
MAVVSILKLIRLPGLCTCSQSAVRLIVGDDWRWFLLNFIPLWCIWAVFPIFVEDAGPVTFFSYYIVSTNAYLIPWYSVCYWHREMSPFRLIGAKAKFMIEVIPMIVAAALHHLLEYNVGYFVILLGCTACVYIFTHFMHAAYDIGLFDFLLGLAMLVLVHWLNEELLVGVLVLSFCLCLSFYRYMTYCAPELPNHPKKELEEELPC

Radius of gyration: 20.94 Å; Cα contacts (8 Å, |Δi|>4): 145; chains: 1; bounding box: 58×49×55 Å

Organism: Nicotiana tabacum (NCBI:txid4097)

Nearest PDB structures (foldseek):
  8eqh-assembly1_B  TM=2.146E-01  e=8.417E+00  Homo sapiens
  5lvz-assembly1_A  TM=1.669E-01  e=4.412E+00  Lachancea thermotolerans CBS 6340

Secondary structure (DSSP, 8-state):
--SHHHHHTT------TTTHHHHHHHHHHHHHHHHHTHHHHHHHHHHHHHH-TT--HHHHHHHHHHHHHHHHHHHHHHHHHTTTTSPP----HHHHHHHHHHHHHHHHHHHHHS---HHHHHHHHHHHHHHHHHHHHTTS-TT--HHHHHHHHHHHHHHHT--S-HHHHHHHHHHHHHHHHHHHHT--PPPPP--HHHHHHHS---